Protein AF-A0A656AMF7-F1 (afdb_monomer)

Solvent-accessible surface area (backbone atoms only — not comparable to full-atom values): 10500 Å² total; per-residue (Å²): 91,72,67,58,47,43,74,74,27,50,36,30,33,35,41,49,34,36,40,50,65,66,88,81,63,83,69,64,62,69,62,54,50,54,52,36,49,54,52,53,38,51,62,46,33,49,56,46,48,71,72,33,73,92,46,88,56,95,55,100,60,65,74,74,42,39,40,40,35,56,48,85,52,100,79,51,66,39,30,42,36,35,40,38,38,59,40,73,80,42,55,89,47,46,71,64,62,84,33,31,46,46,51,50,53,53,51,54,28,52,47,45,20,54,47,50,23,71,74,69,75,46,95,56,76,75,36,34,45,45,92,78,74,58,66,44,65,40,36,75,85,46,91,60,25,68,59,35,49,49,53,50,51,56,56,53,59,62,72,62,64,76,74,89,55,97,78,68,75,94,62,85,48,61,53,62,54,75,83,71,134

Foldseek 3Di:
DVVVLCVVALKKKKAKKKAWAPQPQPDDPVVLVVQLLVVVQVVLLVLVCVVAVPHPDVDNGWDWKKKWFWDDDPRTTIIIMITIGRPVSQVVQDDPLPGRVVVVQVSSQVSSQVSSCVRVVDRDHPSMDHPVSDMAIARNPDPCNVVSVVVVCVVVVVVPDDPPPPPDDPDPRIDIDPDDD

Nearest PDB structures (foldseek):
  5x5r-assembly1_A  TM=2.738E-01  e=1.463E-02  Listeria innocua Clip11262
  4kw3-assembly2_B  TM=2.543E-01  e=1.554E-02  Human bocavirus
  3vte-assembly1_A  TM=3.433E-01  e=4.441E-01  Cannabis sativa
  3go9-assembly1_A  TM=2.435E-01  e=2.440E-01  Yersinia pestis
  7e2v-assembly1_B  TM=4.325E-01  e=1.658E+00  Morus alba

InterPro domains:
  IPR057271 YagK/YfjJ, C-terminal domain [PF11726] (2-177)

Organism: Vibrio cholerae (NCBI:txid666)

Structure (mmCIF, N/CA/C/O backbone):
data_AF-A0A656AMF7-F1
#
_entry.id   AF-A0A656AMF7-F1
#
loop_
_atom_site.group_PDB
_atom_site.id
_atom_site.type_symbol
_atom_site.label_atom_id
_atom_site.label_alt_id
_atom_site.label_comp_id
_atom_site.label_asym_id
_atom_site.label_entity_id
_atom_site.label_seq_id
_atom_site.pdbx_PDB_ins_code
_atom_site.Cartn_x
_atom_site.Cartn_y
_atom_site.Cartn_z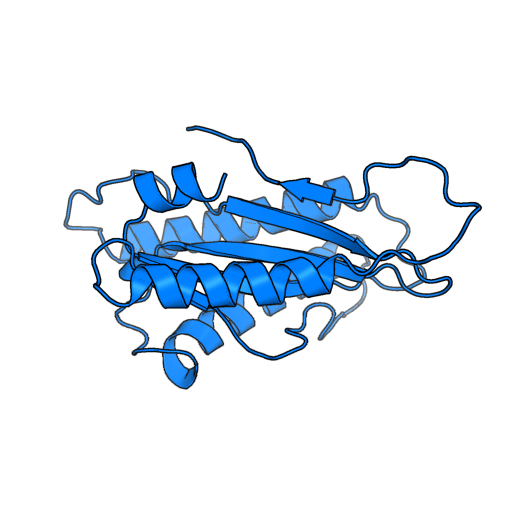
_atom_site.occupancy
_atom_site.B_iso_or_equiv
_atom_site.auth_seq_id
_atom_site.auth_comp_id
_atom_site.auth_asym_id
_atom_site.auth_atom_id
_atom_site.pdbx_PDB_model_num
ATOM 1 N N . MET A 1 1 ? -12.566 1.045 -5.209 1.00 83.31 1 MET A N 1
ATOM 2 C CA . MET A 1 1 ? -11.269 0.825 -4.531 1.00 83.31 1 MET A CA 1
ATOM 3 C C . MET A 1 1 ? -11.198 1.370 -3.096 1.00 83.31 1 MET A C 1
ATOM 5 O O . MET A 1 1 ? -11.307 0.553 -2.196 1.00 83.31 1 MET A O 1
ATOM 9 N N . LEU A 1 2 ? -11.035 2.678 -2.808 1.00 87.19 2 LEU A N 1
ATOM 10 C CA . LEU A 1 2 ? -10.845 3.135 -1.405 1.00 87.19 2 LEU A CA 1
ATOM 11 C C . LEU A 1 2 ? -12.036 2.784 -0.496 1.00 87.19 2 LEU A C 1
ATOM 13 O O . LEU A 1 2 ? -11.840 2.329 0.624 1.00 87.19 2 LEU A O 1
ATOM 17 N N . THR A 1 3 ? -13.264 2.930 -0.993 1.00 88.31 3 THR A N 1
ATOM 18 C CA . THR A 1 3 ? -14.476 2.514 -0.272 1.00 88.31 3 THR A CA 1
ATOM 19 C C . THR A 1 3 ? -14.491 1.012 0.015 1.00 88.31 3 THR A C 1
ATOM 21 O O . THR A 1 3 ? -14.812 0.618 1.125 1.00 88.31 3 THR A O 1
ATOM 24 N N . GLU A 1 4 ? -14.089 0.163 -0.940 1.00 88.00 4 GLU A N 1
ATOM 25 C CA . GLU A 1 4 ? -13.956 -1.288 -0.701 1.00 88.00 4 GLU A CA 1
ATOM 26 C C . GLU A 1 4 ? -12.892 -1.575 0.358 1.00 88.00 4 GLU A C 1
ATOM 28 O O . GLU A 1 4 ? -13.099 -2.416 1.227 1.00 88.00 4 GLU A O 1
ATOM 33 N N . ALA A 1 5 ? -11.768 -0.853 0.299 1.00 88.81 5 ALA A N 1
ATOM 34 C CA . ALA A 1 5 ? -10.709 -0.959 1.286 1.00 88.81 5 ALA A CA 1
ATOM 35 C C . ALA A 1 5 ? -11.244 -0.636 2.684 1.00 88.81 5 ALA A C 1
ATOM 37 O O . ALA A 1 5 ? -10.973 -1.390 3.607 1.00 88.81 5 ALA A O 1
ATOM 38 N N . LEU A 1 6 ? -12.017 0.446 2.832 1.00 90.75 6 LEU A N 1
ATOM 39 C CA . LEU A 1 6 ? -12.574 0.891 4.116 1.00 90.75 6 LEU A CA 1
ATOM 40 C C . LEU A 1 6 ? -13.703 -0.018 4.616 1.00 90.75 6 LEU A C 1
ATOM 42 O O . LEU A 1 6 ? -13.835 -0.238 5.816 1.00 90.75 6 LEU A O 1
ATOM 46 N N . ASN A 1 7 ? -14.482 -0.600 3.701 1.00 88.75 7 ASN A N 1
ATOM 47 C CA . ASN A 1 7 ? -15.475 -1.621 4.038 1.00 88.75 7 ASN A CA 1
ATOM 48 C C . ASN A 1 7 ? -14.811 -2.888 4.594 1.00 88.75 7 ASN A C 1
ATOM 50 O O . ASN A 1 7 ? -15.372 -3.551 5.466 1.00 88.75 7 ASN A O 1
ATOM 54 N N . GLN A 1 8 ? -13.624 -3.231 4.088 1.00 87.25 8 GLN A N 1
ATOM 55 C CA . GLN A 1 8 ? -12.844 -4.367 4.565 1.00 87.25 8 GLN A CA 1
ATOM 56 C C . GLN A 1 8 ? -12.075 -4.017 5.852 1.00 87.25 8 GLN A C 1
ATOM 58 O O . GLN A 1 8 ? -12.117 -4.752 6.838 1.00 87.25 8 GLN A O 1
ATOM 63 N N . TYR A 1 9 ? -11.410 -2.871 5.881 1.00 89.69 9 TYR A N 1
ATOM 64 C CA . TYR A 1 9 ? -10.556 -2.424 6.973 1.00 89.69 9 TYR A CA 1
ATOM 65 C C . TYR A 1 9 ? -11.038 -1.054 7.464 1.00 89.69 9 TYR A C 1
ATOM 67 O O . TYR A 1 9 ? -10.744 -0.049 6.818 1.00 89.69 9 TYR A O 1
ATOM 75 N N . PRO A 1 10 ? -11.722 -0.973 8.624 1.00 90.06 10 PRO A N 1
ATOM 76 C CA . PRO A 1 10 ? -12.162 0.310 9.182 1.00 90.06 10 PRO A CA 1
ATOM 77 C C . PRO A 1 10 ? -11.000 1.270 9.464 1.00 90.06 10 PRO A C 1
ATOM 79 O O . PRO A 1 10 ? -11.173 2.483 9.517 1.00 90.06 10 PRO A O 1
ATOM 82 N N . ARG A 1 11 ? -9.792 0.727 9.647 1.00 91.50 11 ARG A N 1
ATOM 83 C CA . ARG A 1 11 ? -8.568 1.489 9.869 1.00 91.50 11 ARG A CA 1
ATOM 84 C C . ARG A 1 11 ? -7.541 1.109 8.819 1.00 91.50 11 ARG A C 1
ATOM 86 O O . ARG A 1 11 ? -6.987 0.013 8.844 1.00 91.50 11 ARG A O 1
ATOM 93 N N . ILE A 1 12 ? -7.273 2.034 7.910 1.00 91.69 12 ILE A N 1
ATOM 94 C CA . ILE A 1 12 ? -6.299 1.875 6.837 1.00 91.69 12 ILE A CA 1
ATOM 95 C C . ILE A 1 12 ? -5.074 2.719 7.125 1.00 91.69 12 ILE A C 1
ATOM 97 O O . ILE A 1 12 ? -5.157 3.823 7.666 1.00 91.69 12 ILE A O 1
ATOM 101 N N . PHE A 1 13 ? -3.937 2.223 6.660 1.00 89.56 13 PHE A N 1
ATOM 102 C CA . PHE A 1 13 ? -2.801 3.077 6.374 1.00 89.56 13 PHE A CA 1
ATOM 103 C C . PHE A 1 13 ? -2.387 2.984 4.932 1.00 89.56 13 PHE A C 1
ATOM 105 O O . PHE A 1 13 ? -2.162 1.899 4.390 1.00 89.56 13 PHE A O 1
ATOM 112 N N . ALA A 1 14 ? -2.285 4.154 4.327 1.00 89.38 14 ALA A N 1
ATOM 113 C CA . ALA A 1 14 ? -1.878 4.301 2.959 1.00 89.38 14 ALA A CA 1
ATOM 114 C C . ALA A 1 14 ? -0.409 4.708 2.886 1.00 89.38 14 ALA A C 1
ATOM 116 O O . ALA A 1 14 ? 0.011 5.708 3.466 1.00 89.38 14 ALA A O 1
ATOM 117 N N . VAL A 1 15 ? 0.371 3.946 2.131 1.00 86.88 15 VAL A N 1
ATOM 118 C CA . VAL A 1 15 ? 1.807 4.152 1.968 1.00 86.88 15 VAL A CA 1
ATOM 119 C C . VAL A 1 15 ? 2.071 4.650 0.558 1.00 86.88 15 VAL A C 1
ATOM 121 O O . VAL A 1 15 ? 1.840 3.917 -0.402 1.00 86.88 15 VAL A O 1
ATOM 124 N N . HIS A 1 16 ? 2.572 5.881 0.428 1.00 87.06 16 HIS A N 1
ATOM 125 C CA . HIS A 1 16 ? 3.017 6.423 -0.857 1.00 87.06 16 HIS A CA 1
ATOM 126 C C . HIS A 1 16 ? 4.504 6.150 -1.096 1.00 87.06 16 HIS A C 1
ATOM 128 O O . HIS A 1 16 ? 5.370 6.556 -0.312 1.00 87.06 16 HIS A O 1
ATOM 134 N N . ILE A 1 17 ? 4.790 5.453 -2.194 1.00 86.25 17 ILE A N 1
ATOM 135 C CA . ILE A 1 17 ? 6.129 5.037 -2.601 1.00 86.25 17 ILE A CA 1
ATOM 136 C C . ILE A 1 17 ? 6.326 5.364 -4.075 1.00 86.25 17 ILE A C 1
ATOM 138 O O . ILE A 1 17 ? 5.451 5.136 -4.906 1.00 86.25 17 ILE A O 1
ATOM 142 N N . ASN A 1 18 ? 7.506 5.874 -4.397 1.00 85.50 18 ASN A N 1
ATOM 143 C CA . ASN A 1 18 ? 8.000 5.971 -5.755 1.00 85.50 18 ASN A CA 1
ATOM 144 C C . ASN A 1 18 ? 8.844 4.737 -6.047 1.00 85.50 18 ASN A C 1
ATOM 146 O O . ASN A 1 18 ? 9.809 4.461 -5.331 1.00 85.50 18 ASN A O 1
ATOM 150 N N . LEU A 1 19 ? 8.466 4.012 -7.092 1.00 86.56 19 LEU A N 1
ATOM 151 C CA . LEU A 1 19 ? 9.198 2.872 -7.612 1.00 86.56 19 LEU A CA 1
ATOM 152 C C . LEU A 1 19 ? 9.962 3.299 -8.862 1.00 86.56 19 LEU A C 1
ATOM 154 O O . LEU A 1 19 ? 9.380 3.764 -9.849 1.00 86.56 19 LEU A O 1
ATOM 158 N N . ASN A 1 20 ? 11.273 3.131 -8.796 1.00 84.25 20 ASN A N 1
ATOM 159 C CA . ASN A 1 20 ? 12.213 3.355 -9.876 1.00 84.25 20 ASN A CA 1
ATOM 160 C C . ASN A 1 20 ? 12.642 2.015 -10.461 1.00 84.25 20 ASN A C 1
ATOM 162 O O . ASN A 1 20 ? 12.678 0.992 -9.774 1.00 84.25 20 ASN A O 1
ATOM 166 N N . LEU A 1 21 ? 13.030 2.059 -11.726 1.00 84.31 21 LEU A N 1
ATOM 167 C CA . LEU A 1 21 ? 13.730 0.982 -12.408 1.00 84.31 21 LEU A CA 1
ATOM 168 C C . LEU A 1 21 ? 15.047 1.538 -12.966 1.00 84.31 21 LEU A C 1
ATOM 170 O O . LEU A 1 21 ? 15.106 2.740 -13.254 1.00 84.31 21 LEU A O 1
ATOM 174 N N . PRO A 1 22 ? 16.082 0.696 -13.130 1.00 82.81 22 PRO A N 1
ATOM 175 C CA . PRO A 1 22 ? 17.269 1.057 -13.899 1.00 82.81 22 PRO A CA 1
ATOM 176 C C . PRO A 1 22 ? 16.903 1.586 -15.296 1.00 82.81 22 PRO A C 1
ATOM 178 O O . PRO A 1 22 ? 15.893 1.191 -15.885 1.00 82.81 22 PRO A O 1
ATOM 181 N N . SER A 1 23 ? 17.702 2.507 -15.835 1.00 80.12 23 SER A N 1
ATOM 182 C CA . SER A 1 23 ? 17.430 3.142 -17.137 1.00 80.12 23 SER A CA 1
ATOM 183 C C . SER A 1 23 ? 17.474 2.158 -18.308 1.00 80.12 23 SER A C 1
ATOM 185 O O . SER A 1 23 ? 16.759 2.327 -19.291 1.00 80.12 23 SER A O 1
ATOM 187 N N . ASP A 1 24 ? 18.303 1.130 -18.182 1.00 83.75 24 ASP A N 1
ATOM 188 C CA . ASP A 1 24 ? 18.528 0.026 -19.111 1.00 83.75 24 ASP A CA 1
ATOM 189 C C . ASP A 1 24 ? 17.722 -1.232 -18.741 1.00 83.75 24 ASP A C 1
ATOM 191 O O . ASP A 1 24 ? 17.961 -2.314 -19.274 1.00 83.75 24 ASP A O 1
ATOM 195 N N . PHE A 1 25 ? 16.740 -1.101 -17.844 1.00 84.06 25 PHE A N 1
ATOM 196 C CA . PHE A 1 25 ? 15.879 -2.205 -17.446 1.00 84.06 25 PHE A CA 1
ATOM 197 C C . PHE A 1 25 ? 15.014 -2.667 -18.630 1.00 84.06 25 PHE A C 1
ATOM 199 O O . PHE A 1 25 ? 14.059 -1.993 -19.028 1.00 84.06 25 PHE A O 1
ATOM 206 N N . GLY A 1 26 ? 15.389 -3.809 -19.211 1.00 78.25 26 GLY A N 1
ATOM 207 C CA . GLY A 1 26 ? 14.805 -4.346 -20.444 1.00 78.25 26 GLY A CA 1
ATOM 208 C C . GLY A 1 26 ? 13.571 -5.232 -20.258 1.00 78.25 26 GLY A C 1
ATOM 209 O O . GLY A 1 26 ? 12.951 -5.611 -21.247 1.00 78.25 26 GLY A O 1
ATOM 210 N N . GLU A 1 27 ? 13.212 -5.562 -19.019 1.00 84.12 27 GLU A N 1
ATOM 211 C CA . GLU A 1 27 ? 12.105 -6.473 -18.715 1.00 84.12 27 GLU A CA 1
ATOM 212 C C . GLU A 1 27 ? 10.741 -5.765 -18.724 1.00 84.12 27 GLU A C 1
ATOM 214 O O . GLU A 1 27 ? 10.627 -4.553 -18.502 1.00 84.12 27 GLU A O 1
ATOM 219 N N . ASP A 1 28 ? 9.679 -6.541 -18.949 1.00 83.81 28 ASP A N 1
ATOM 220 C CA . ASP A 1 28 ? 8.309 -6.036 -18.895 1.00 83.81 28 ASP A CA 1
ATOM 221 C C . ASP A 1 28 ? 7.935 -5.596 -17.470 1.00 83.81 28 ASP A C 1
ATOM 223 O O . ASP A 1 28 ? 7.891 -6.387 -16.523 1.00 83.81 28 ASP A O 1
ATOM 227 N N . TYR A 1 29 ? 7.606 -4.312 -17.328 1.00 79.19 29 TYR A N 1
ATOM 228 C CA . TYR A 1 29 ? 7.244 -3.729 -16.043 1.00 79.19 29 TYR A CA 1
ATOM 229 C C . TYR A 1 29 ? 6.003 -4.397 -15.439 1.00 79.19 29 TYR A C 1
ATOM 231 O O . TYR A 1 29 ? 5.962 -4.578 -14.228 1.00 79.19 29 TYR A O 1
ATOM 239 N N . LEU A 1 30 ? 5.011 -4.807 -16.237 1.00 82.38 30 LEU A N 1
ATOM 240 C CA . LEU A 1 30 ? 3.793 -5.421 -15.695 1.00 82.38 30 LEU A CA 1
ATOM 241 C C . LEU A 1 30 ? 4.110 -6.734 -14.980 1.00 82.38 30 LEU A C 1
ATOM 243 O O . LEU A 1 30 ? 3.642 -6.960 -13.864 1.00 82.38 30 LEU A O 1
ATOM 247 N N . THR A 1 31 ? 4.974 -7.550 -15.582 1.00 87.69 31 THR A N 1
ATOM 248 C CA . THR A 1 31 ? 5.466 -8.800 -14.995 1.00 87.69 31 THR A CA 1
ATOM 249 C C . THR A 1 31 ? 6.208 -8.562 -13.674 1.00 87.69 31 THR A C 1
ATOM 251 O O . THR A 1 31 ? 5.957 -9.248 -12.680 1.00 87.69 31 THR A O 1
ATOM 254 N N . VAL A 1 32 ? 7.079 -7.552 -13.623 1.00 89.62 32 VAL A N 1
ATOM 255 C CA . VAL A 1 32 ? 7.850 -7.203 -12.415 1.00 89.62 32 VAL A CA 1
ATOM 256 C C . VAL A 1 32 ? 6.938 -6.698 -11.298 1.00 89.62 32 VAL A C 1
ATOM 258 O O . VAL A 1 32 ? 7.079 -7.112 -10.148 1.00 89.62 32 VAL A O 1
ATOM 261 N N . PHE A 1 33 ? 5.961 -5.851 -11.631 1.00 87.69 33 PHE A N 1
ATOM 262 C CA . PHE A 1 33 ? 4.962 -5.365 -10.680 1.00 87.69 33 PHE A CA 1
ATOM 263 C C . PHE A 1 33 ? 4.093 -6.503 -10.138 1.00 87.69 33 PHE A C 1
ATOM 265 O O . PHE A 1 33 ? 3.904 -6.592 -8.926 1.00 87.69 33 PHE A O 1
ATOM 272 N N . ALA A 1 34 ? 3.615 -7.405 -10.998 1.00 88.94 34 ALA A N 1
ATOM 273 C CA . ALA A 1 34 ? 2.840 -8.569 -10.573 1.00 88.94 34 ALA A CA 1
ATOM 274 C C . ALA A 1 34 ? 3.642 -9.462 -9.611 1.00 88.94 34 ALA A C 1
ATOM 276 O O . ALA A 1 34 ? 3.129 -9.887 -8.574 1.00 88.94 34 ALA A O 1
ATOM 277 N N . HIS A 1 35 ? 4.928 -9.694 -9.900 1.00 93.69 35 HIS A N 1
ATOM 278 C CA . HIS A 1 35 ? 5.803 -10.436 -8.996 1.00 93.69 35 HIS A CA 1
ATOM 279 C C . HIS A 1 35 ? 5.984 -9.702 -7.657 1.00 93.69 35 HIS A C 1
ATOM 281 O O . HIS A 1 35 ? 5.880 -10.319 -6.595 1.00 93.69 35 HIS A O 1
ATOM 287 N N . PHE A 1 36 ? 6.190 -8.385 -7.689 1.00 93.12 36 PHE A N 1
ATOM 288 C CA . PHE A 1 36 ? 6.289 -7.560 -6.490 1.00 93.12 36 PHE A CA 1
ATOM 289 C C . PHE A 1 36 ? 5.049 -7.666 -5.592 1.00 93.12 36 PHE A C 1
ATOM 291 O O . PHE A 1 36 ? 5.201 -7.945 -4.398 1.00 93.12 36 PHE A O 1
ATOM 298 N N . PHE A 1 37 ? 3.842 -7.520 -6.148 1.00 90.75 37 PHE A N 1
ATOM 299 C CA . PHE A 1 37 ? 2.604 -7.658 -5.375 1.00 90.75 37 PHE A CA 1
ATOM 300 C C . PHE A 1 37 ? 2.458 -9.052 -4.782 1.00 90.75 37 PHE A C 1
ATOM 302 O O . PHE A 1 37 ? 2.228 -9.159 -3.582 1.00 90.75 37 PHE A O 1
ATOM 309 N N . ARG A 1 38 ? 2.727 -10.108 -5.557 1.00 91.81 38 ARG A N 1
ATOM 310 C CA . ARG A 1 38 ? 2.658 -11.492 -5.068 1.00 91.81 38 ARG A CA 1
ATOM 311 C C . ARG A 1 38 ? 3.541 -11.727 -3.838 1.00 91.81 38 ARG A C 1
ATOM 313 O O . ARG A 1 38 ? 3.107 -12.353 -2.873 1.00 91.81 38 ARG A O 1
ATOM 320 N N . ILE A 1 39 ? 4.783 -11.234 -3.853 1.00 93.56 39 ILE A N 1
ATOM 321 C CA . ILE A 1 39 ? 5.689 -11.370 -2.700 1.00 93.56 39 ILE A CA 1
ATOM 322 C C . ILE A 1 39 ? 5.196 -10.532 -1.519 1.00 93.56 39 ILE A C 1
ATOM 324 O O . ILE A 1 39 ? 5.236 -10.994 -0.377 1.00 93.56 39 ILE A O 1
ATOM 328 N N . LEU A 1 40 ? 4.739 -9.303 -1.772 1.00 91.75 40 LEU A N 1
ATOM 329 C CA . LEU A 1 40 ? 4.271 -8.411 -0.717 1.00 91.75 40 LEU A CA 1
ATOM 330 C C . LEU A 1 40 ? 3.003 -8.949 -0.035 1.00 91.75 40 LEU A C 1
ATOM 332 O O . LEU A 1 40 ? 2.924 -8.933 1.194 1.00 91.75 40 LEU A O 1
ATOM 336 N N . GLU A 1 41 ? 2.053 -9.466 -0.812 1.00 90.25 41 GLU A N 1
ATOM 337 C CA . GLU A 1 41 ? 0.830 -10.119 -0.340 1.00 90.25 41 GLU A CA 1
ATOM 338 C C . GLU A 1 41 ? 1.150 -11.379 0.456 1.00 90.25 41 GLU A C 1
ATOM 340 O O . GLU A 1 41 ? 0.689 -11.500 1.588 1.00 90.25 41 GLU A O 1
ATOM 345 N N . SER A 1 42 ? 2.001 -12.277 -0.061 1.00 89.88 42 SER A N 1
ATOM 346 C CA . SER A 1 42 ? 2.434 -13.478 0.674 1.00 89.88 42 SER A CA 1
ATOM 347 C C . SER A 1 42 ? 3.026 -13.113 2.034 1.00 89.88 42 SER A C 1
ATOM 349 O O . SER A 1 42 ? 2.585 -13.610 3.068 1.00 89.88 42 SER A O 1
ATOM 351 N N . ALA A 1 43 ? 3.961 -12.162 2.054 1.00 88.81 43 ALA A N 1
ATOM 352 C CA . ALA A 1 43 ? 4.637 -11.751 3.277 1.00 88.81 43 ALA A CA 1
ATOM 353 C C . ALA A 1 43 ? 3.725 -10.986 4.254 1.00 88.81 43 ALA A C 1
ATOM 355 O O . ALA A 1 43 ? 4.081 -10.831 5.425 1.00 88.81 43 ALA A O 1
ATOM 356 N N . THR A 1 44 ? 2.603 -10.439 3.784 1.00 87.31 44 THR A N 1
ATOM 357 C CA . THR A 1 44 ? 1.592 -9.770 4.620 1.00 87.31 44 THR A CA 1
ATOM 358 C C . THR A 1 44 ? 0.592 -10.788 5.163 1.00 87.31 44 THR A C 1
ATOM 360 O O . THR A 1 44 ? 0.251 -10.739 6.341 1.00 87.31 44 THR A O 1
ATOM 363 N N . ASN A 1 45 ? 0.212 -11.770 4.346 1.00 86.50 45 ASN A N 1
ATOM 364 C CA . ASN A 1 45 ? -0.603 -12.912 4.743 1.00 86.50 45 ASN A CA 1
ATOM 365 C C . ASN A 1 45 ? 0.082 -13.779 5.804 1.00 86.50 45 ASN A C 1
ATOM 367 O O . ASN A 1 45 ? -0.581 -14.245 6.722 1.00 86.50 45 ASN A O 1
ATOM 371 N N . GLU A 1 46 ? 1.399 -13.970 5.721 1.00 87.44 46 GLU A N 1
ATOM 372 C CA . GLU A 1 46 ? 2.178 -14.638 6.773 1.00 87.44 46 GLU A CA 1
ATOM 373 C C . GLU A 1 46 ? 2.097 -13.879 8.103 1.00 87.44 46 GLU A C 1
ATOM 375 O O . GLU A 1 46 ? 1.700 -14.456 9.109 1.00 87.44 46 GLU A O 1
ATOM 380 N N . LEU A 1 47 ? 2.342 -12.561 8.095 1.00 84.31 47 LEU A N 1
ATOM 381 C CA . LEU A 1 47 ? 2.201 -11.726 9.298 1.00 84.31 47 LEU A CA 1
ATOM 382 C C . LEU A 1 47 ? 0.786 -11.779 9.884 1.00 84.31 47 LEU A C 1
ATOM 384 O O . LEU A 1 47 ? 0.605 -11.722 11.098 1.00 84.31 47 LEU A O 1
ATOM 388 N N . CYS A 1 48 ? -0.218 -11.852 9.016 1.00 84.06 48 CYS A N 1
ATOM 389 C CA . CYS A 1 48 ? -1.607 -11.993 9.409 1.00 84.06 48 CYS A CA 1
ATOM 390 C C . CYS A 1 48 ? -1.856 -13.334 10.108 1.00 84.06 48 CYS A C 1
ATOM 392 O O . CYS A 1 48 ? -2.371 -13.347 11.226 1.00 84.06 48 CYS A O 1
ATOM 394 N N . LYS A 1 49 ? -1.422 -14.445 9.507 1.00 83.69 49 LYS A N 1
ATOM 395 C CA . LYS A 1 49 ? -1.526 -15.778 10.115 1.00 83.69 49 LYS A CA 1
ATOM 396 C C . LYS A 1 49 ? -0.833 -15.833 11.473 1.00 83.69 49 LYS A C 1
ATOM 398 O O . LYS A 1 49 ? -1.456 -16.269 12.432 1.00 83.69 49 LYS A O 1
ATOM 403 N N . ASP A 1 50 ? 0.393 -15.322 11.569 1.00 83.88 50 ASP A N 1
ATOM 404 C CA . ASP A 1 50 ? 1.177 -15.323 12.811 1.00 83.88 50 ASP A CA 1
ATOM 405 C C . ASP A 1 50 ? 0.519 -14.503 13.926 1.00 83.88 50 ASP A C 1
ATOM 407 O O . ASP A 1 50 ? 0.639 -14.824 15.106 1.00 83.88 50 ASP A O 1
ATOM 411 N N . LYS A 1 51 ? -0.172 -13.416 13.568 1.00 81.94 51 LYS A N 1
ATOM 412 C CA . LYS A 1 51 ? -0.844 -12.546 14.535 1.00 81.94 51 LYS A CA 1
ATOM 413 C C . LYS A 1 51 ? -2.161 -13.121 15.047 1.00 81.94 51 LYS A C 1
ATOM 415 O O . LYS A 1 51 ? -2.547 -12.845 16.185 1.00 81.94 51 LYS A O 1
ATOM 420 N N . TYR A 1 52 ? -2.882 -13.838 14.194 1.00 80.50 52 TYR A N 1
ATOM 421 C CA . TYR A 1 52 ? -4.231 -14.315 14.476 1.00 80.50 52 TYR A CA 1
ATOM 422 C C . TYR A 1 52 ? -4.313 -15.844 14.538 1.00 80.50 52 TYR A C 1
ATOM 424 O O . TYR A 1 52 ? -5.378 -16.407 14.325 1.00 80.50 52 TYR A O 1
ATOM 432 N N . THR A 1 53 ? -3.219 -16.522 14.875 1.00 72.31 53 THR A N 1
ATOM 433 C CA . THR A 1 53 ? -3.123 -17.987 14.995 1.00 72.31 53 THR A CA 1
ATOM 434 C C . THR A 1 53 ? -4.208 -18.595 15.891 1.00 72.31 53 THR A C 1
ATOM 436 O O . THR A 1 53 ? -4.750 -19.643 15.553 1.00 72.31 53 THR A O 1
ATOM 439 N N . ASP A 1 54 ? -4.589 -17.896 16.968 1.00 66.50 54 ASP A N 1
ATOM 440 C CA . ASP A 1 54 ? -5.575 -18.357 17.963 1.00 66.50 54 ASP A CA 1
ATOM 441 C C . ASP A 1 54 ? -6.935 -17.638 17.877 1.00 66.50 54 ASP A C 1
ATOM 443 O O . ASP A 1 54 ? -7.783 -17.762 18.764 1.00 66.50 54 ASP A O 1
ATOM 447 N N . ARG A 1 55 ? -7.155 -16.817 16.844 1.00 63.25 55 ARG A N 1
ATOM 448 C CA . ARG A 1 55 ? -8.390 -16.038 16.674 1.00 63.25 55 ARG A CA 1
ATOM 449 C C . ARG A 1 55 ? -8.912 -16.204 15.260 1.00 63.25 55 ARG A C 1
ATOM 451 O O . ARG A 1 55 ? -8.152 -16.211 14.304 1.00 63.25 55 ARG A O 1
ATOM 458 N N . THR A 1 56 ? -10.228 -16.226 15.093 1.00 60.12 56 THR A N 1
ATOM 459 C CA . THR A 1 56 ? -10.835 -16.055 13.772 1.00 60.12 56 THR A CA 1
ATOM 460 C C . THR A 1 56 ? -10.551 -14.626 13.306 1.00 60.12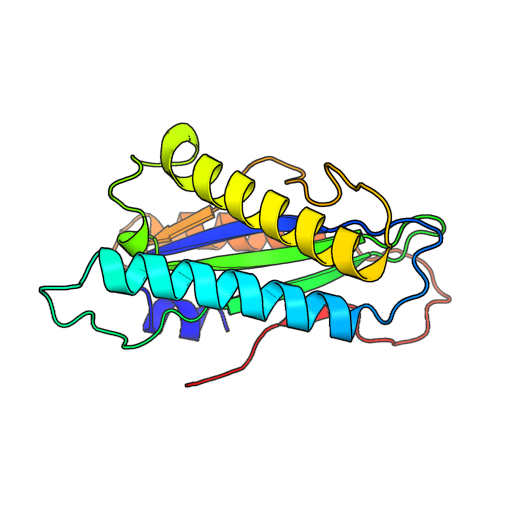 56 THR A C 1
ATOM 462 O O . THR A 1 56 ? -11.297 -13.696 13.616 1.00 60.12 56 THR A O 1
ATOM 465 N N . TYR A 1 57 ? -9.431 -14.408 12.609 1.00 65.50 57 TYR A N 1
ATOM 466 C CA . TYR A 1 57 ? -9.253 -13.166 11.871 1.00 65.50 57 TYR A CA 1
ATOM 467 C C . TYR A 1 57 ? -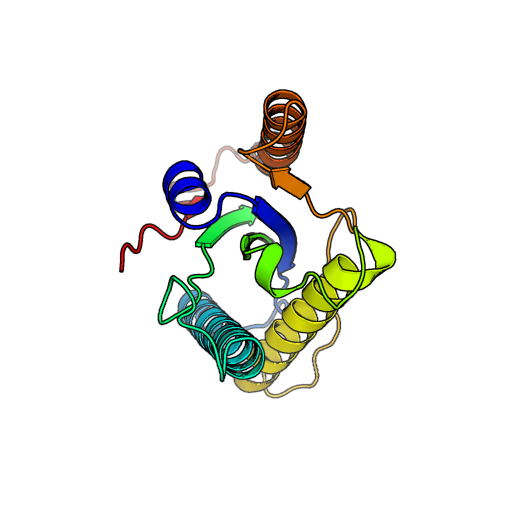10.392 -13.065 10.867 1.00 65.50 57 TYR A C 1
ATOM 469 O O . TYR A 1 57 ? -10.756 -14.043 10.211 1.00 65.50 57 TYR A O 1
ATOM 477 N N . ARG A 1 58 ? -10.984 -11.874 10.781 1.00 66.31 58 ARG A N 1
ATOM 478 C CA . ARG A 1 58 ? -12.199 -11.645 9.997 1.00 66.31 58 ARG A CA 1
ATOM 479 C C . ARG A 1 58 ? -12.003 -11.954 8.508 1.00 66.31 58 ARG A C 1
ATOM 481 O O . ARG A 1 58 ? -12.983 -12.222 7.820 1.00 66.31 58 ARG A O 1
ATOM 488 N N . TYR A 1 59 ? -10.758 -11.954 8.030 1.00 67.44 59 TYR A N 1
ATOM 489 C CA . TYR A 1 59 ? -10.398 -12.231 6.643 1.00 67.44 59 TYR A CA 1
ATOM 490 C C . TYR A 1 59 ? -9.397 -13.380 6.576 1.00 67.44 59 TYR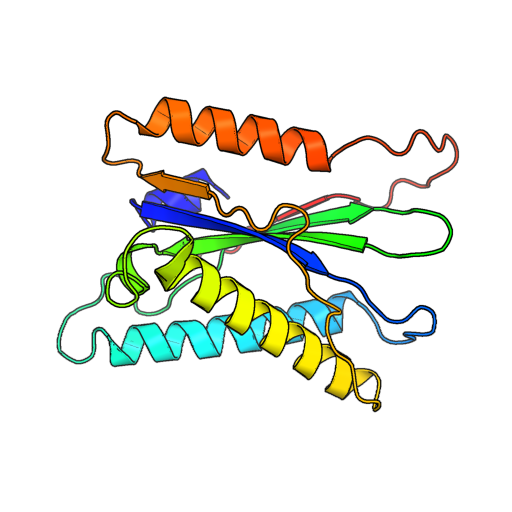 A C 1
ATOM 492 O O . TYR A 1 59 ? -8.363 -13.327 7.209 1.00 67.44 59 TYR A O 1
ATOM 500 N N . GLN A 1 60 ? -9.635 -14.424 5.788 1.00 65.75 60 GLN A N 1
ATOM 501 C CA . GLN A 1 60 ? -8.654 -15.519 5.679 1.00 65.75 60 GLN A CA 1
ATOM 502 C C . GLN A 1 60 ? -7.343 -15.085 4.993 1.00 65.75 60 GLN A C 1
ATOM 504 O O . GLN A 1 60 ? -6.317 -15.752 5.132 1.00 65.75 60 GLN A O 1
ATOM 509 N N . GLN A 1 61 ? -7.382 -13.969 4.257 1.00 72.44 61 GLN A N 1
ATOM 510 C CA . GLN A 1 61 ? -6.258 -13.363 3.550 1.00 72.44 61 GLN A CA 1
ATOM 511 C C . GLN A 1 61 ? -6.342 -11.831 3.651 1.00 72.44 61 GLN A C 1
ATOM 513 O O . GLN A 1 61 ? -7.417 -11.239 3.527 1.00 72.44 61 GLN A O 1
ATOM 518 N N . THR A 1 62 ? -5.204 -11.180 3.875 1.00 77.19 62 THR A N 1
ATOM 519 C CA . THR A 1 62 ? -5.042 -9.735 3.726 1.00 77.19 62 THR A CA 1
ATOM 520 C C . THR A 1 62 ? -4.971 -9.379 2.244 1.00 77.19 62 THR A C 1
ATOM 522 O O . THR A 1 62 ? -4.163 -9.933 1.501 1.00 77.19 62 THR A O 1
ATOM 525 N N . VAL A 1 63 ? -5.791 -8.417 1.827 1.00 80.31 63 VAL A N 1
ATOM 526 C CA . VAL A 1 63 ? -5.808 -7.883 0.464 1.00 80.31 63 VAL A CA 1
ATOM 527 C C . VAL A 1 63 ? -5.097 -6.537 0.476 1.00 80.31 63 VAL A C 1
ATOM 529 O O . VAL A 1 63 ? -5.551 -5.596 1.129 1.00 80.31 63 VAL A O 1
ATOM 532 N N . ILE A 1 64 ? -3.980 -6.432 -0.244 1.00 84.25 64 ILE A N 1
ATOM 533 C CA . ILE A 1 64 ? -3.276 -5.158 -0.412 1.00 84.25 64 ILE A CA 1
ATOM 534 C C . ILE A 1 64 ? -3.867 -4.463 -1.630 1.00 84.25 64 ILE A C 1
ATOM 536 O O . ILE A 1 64 ? -3.569 -4.808 -2.771 1.00 84.25 64 ILE A O 1
ATOM 540 N N . ARG A 1 65 ? -4.702 -3.452 -1.394 1.00 87.19 65 ARG A N 1
ATOM 541 C CA . ARG A 1 65 ? -5.245 -2.635 -2.484 1.00 87.19 65 ARG A CA 1
ATOM 542 C C . ARG A 1 65 ? -4.258 -1.537 -2.851 1.00 87.19 65 ARG A C 1
ATOM 544 O O . ARG A 1 65 ? -3.578 -0.998 -1.977 1.00 87.19 65 ARG A O 1
ATOM 551 N N . TYR A 1 66 ? -4.186 -1.175 -4.128 1.00 85.31 66 TYR A N 1
ATOM 552 C CA . TYR A 1 66 ? -3.245 -0.162 -4.581 1.00 85.31 66 TYR A CA 1
ATOM 553 C C . TYR A 1 66 ? -3.756 0.755 -5.690 1.00 85.31 66 TYR A C 1
ATOM 555 O O . TYR A 1 66 ? -4.609 0.393 -6.500 1.00 85.31 66 TYR A O 1
ATOM 563 N N . ILE A 1 67 ? -3.189 1.961 -5.727 1.00 81.81 67 ILE A N 1
ATOM 564 C CA . ILE A 1 67 ? -3.321 2.943 -6.811 1.00 81.81 67 ILE A CA 1
ATOM 565 C C . ILE A 1 67 ? -1.941 3.128 -7.410 1.00 81.81 67 ILE A C 1
ATOM 567 O O . ILE A 1 67 ? -0.985 3.336 -6.664 1.00 81.81 67 ILE A O 1
ATOM 571 N N . TRP A 1 68 ? -1.831 3.102 -8.734 1.00 79.31 68 TRP A N 1
ATOM 572 C CA . TRP A 1 68 ? -0.585 3.415 -9.412 1.00 79.31 68 TRP A CA 1
ATOM 573 C C . TRP A 1 68 ? -0.760 4.533 -10.435 1.00 79.31 68 TRP A C 1
ATOM 575 O O . TRP A 1 68 ? -1.801 4.668 -11.081 1.00 79.31 68 TRP A O 1
ATOM 585 N N . ALA A 1 69 ? 0.290 5.331 -10.580 1.00 72.25 69 ALA A N 1
ATOM 586 C CA . ALA A 1 69 ? 0.413 6.347 -11.609 1.00 72.25 69 ALA A CA 1
ATOM 587 C C . ALA A 1 69 ? 1.798 6.266 -12.244 1.00 72.25 69 ALA A C 1
ATOM 589 O O . ALA A 1 69 ? 2.792 6.060 -11.548 1.00 72.25 69 ALA A O 1
ATOM 590 N N . LYS A 1 70 ? 1.870 6.450 -13.559 1.00 71.06 70 LYS A N 1
ATOM 591 C CA . LYS A 1 70 ? 3.129 6.490 -14.303 1.00 71.06 70 LYS A CA 1
ATOM 592 C C . LYS A 1 70 ? 3.468 7.933 -14.646 1.00 71.06 70 LYS A C 1
ATOM 594 O O . LYS A 1 70 ? 2.748 8.566 -15.417 1.00 71.06 70 LYS A O 1
ATOM 599 N N . GLU A 1 71 ? 4.592 8.429 -14.140 1.00 65.62 71 GLU A N 1
ATOM 600 C CA . GLU A 1 71 ? 5.157 9.695 -14.598 1.00 65.62 71 GLU A CA 1
ATOM 601 C C . GLU A 1 71 ? 6.116 9.417 -15.765 1.00 65.62 71 GLU A C 1
ATOM 603 O O . GLU A 1 71 ? 7.117 8.710 -15.633 1.00 65.62 71 GLU A O 1
ATOM 608 N N . SER A 1 72 ? 5.794 9.955 -16.943 1.00 52.19 72 SER A N 1
ATOM 609 C CA . SER A 1 72 ? 6.694 9.954 -18.097 1.00 52.19 72 SER A CA 1
ATOM 610 C C . SER A 1 72 ? 7.437 11.286 -18.133 1.00 52.19 72 SER A C 1
ATOM 612 O O . SER A 1 72 ? 6.939 12.273 -18.675 1.00 52.19 72 SER A O 1
ATOM 614 N N . LYS A 1 73 ? 8.633 11.320 -17.543 1.00 51.97 73 LYS A N 1
ATOM 615 C CA . LYS A 1 73 ? 9.653 12.325 -17.867 1.00 51.97 73 LYS A CA 1
ATOM 616 C C . LYS A 1 73 ? 10.750 11.661 -18.693 1.00 51.97 73 LYS A C 1
ATOM 618 O O . LYS A 1 73 ? 10.966 10.458 -18.590 1.00 51.97 73 LYS A O 1
ATOM 623 N N . SER A 1 74 ? 11.395 12.445 -19.552 1.00 46.75 7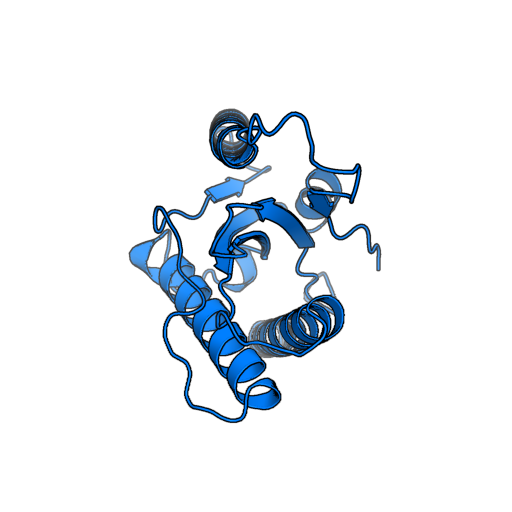4 SER A N 1
ATOM 624 C CA . SER A 1 74 ? 12.202 12.006 -20.703 1.00 46.75 74 SER A CA 1
ATOM 625 C C . SER A 1 74 ? 13.391 11.086 -20.396 1.00 46.75 74 SER A C 1
ATOM 627 O O . SER A 1 74 ? 13.962 10.540 -21.332 1.00 46.75 74 SER A O 1
ATOM 629 N N . THR A 1 75 ? 13.769 10.899 -19.130 1.00 47.78 75 THR A N 1
ATOM 630 C CA . THR A 1 75 ? 14.953 10.115 -18.735 1.00 47.78 75 THR A CA 1
ATOM 631 C C . THR A 1 75 ? 14.707 9.096 -17.618 1.00 47.78 75 THR A C 1
ATOM 633 O O . THR A 1 75 ? 15.533 8.206 -17.443 1.00 47.78 75 THR A O 1
ATOM 636 N N . SER A 1 76 ? 13.571 9.157 -16.910 1.00 50.72 76 SER A N 1
ATOM 637 C CA . SER A 1 76 ? 13.285 8.282 -15.763 1.00 50.72 76 SER A CA 1
ATOM 638 C C . SER A 1 76 ? 11.810 7.884 -15.720 1.00 50.72 76 SER A C 1
ATOM 640 O O . SER A 1 76 ? 10.921 8.738 -15.712 1.00 50.72 76 SER A O 1
ATOM 642 N N . LYS A 1 77 ? 11.540 6.572 -15.682 1.00 61.75 77 LYS A N 1
ATOM 643 C CA . LYS A 1 77 ? 10.189 6.018 -15.506 1.00 61.75 77 LYS A CA 1
ATOM 644 C C . LYS A 1 77 ? 9.910 5.880 -14.011 1.00 61.75 77 LYS A C 1
ATOM 646 O O . LYS A 1 77 ? 10.290 4.882 -13.403 1.00 61.75 77 LYS A O 1
ATOM 651 N N . HIS A 1 78 ? 9.255 6.877 -13.430 1.00 67.56 78 HIS A N 1
ATOM 652 C CA . HIS A 1 78 ? 8.803 6.806 -12.044 1.00 67.56 78 HIS A CA 1
ATOM 653 C C . HIS A 1 78 ? 7.375 6.274 -11.999 1.00 67.56 78 HIS A C 1
ATOM 655 O O . HIS A 1 78 ? 6.496 6.756 -12.719 1.00 67.56 78 HIS A O 1
ATOM 661 N N . HIS A 1 79 ? 7.140 5.291 -11.137 1.00 77.75 79 HIS A N 1
ATOM 662 C CA . HIS A 1 79 ? 5.792 4.847 -10.816 1.00 77.75 79 HIS A CA 1
ATOM 663 C C . HIS A 1 79 ? 5.465 5.294 -9.399 1.00 77.75 79 HIS A C 1
ATOM 665 O O . HIS A 1 79 ? 6.132 4.896 -8.445 1.00 77.75 79 HIS A O 1
ATOM 671 N N . HIS A 1 80 ? 4.443 6.130 -9.255 1.00 83.38 80 HIS A N 1
ATOM 672 C CA . HIS A 1 80 ? 3.857 6.388 -7.951 1.00 83.38 80 HIS A CA 1
ATOM 673 C C . HIS A 1 80 ? 2.959 5.217 -7.605 1.00 83.38 80 HIS A C 1
ATOM 675 O O . HIS A 1 80 ? 2.108 4.834 -8.405 1.00 83.38 80 HIS A O 1
ATOM 681 N N . LEU A 1 81 ? 3.140 4.678 -6.411 1.00 87.25 81 LEU A N 1
ATOM 682 C CA . LEU A 1 81 ? 2.333 3.606 -5.878 1.00 87.25 81 LEU A CA 1
ATOM 683 C C . LEU A 1 81 ? 1.797 4.007 -4.510 1.00 87.25 81 LEU A C 1
ATOM 685 O O . LEU A 1 81 ? 2.539 4.481 -3.652 1.00 87.25 81 LEU A O 1
ATOM 689 N N . ILE A 1 82 ? 0.501 3.812 -4.317 1.00 88.75 82 ILE A N 1
ATOM 690 C CA . ILE A 1 82 ? -0.182 4.004 -3.044 1.00 88.75 82 ILE A CA 1
ATOM 691 C C . ILE A 1 82 ? -0.703 2.644 -2.635 1.00 88.75 82 ILE A C 1
ATOM 693 O O . ILE A 1 82 ? -1.543 2.090 -3.333 1.00 88.75 82 ILE A O 1
ATOM 697 N N . LEU A 1 83 ? -0.191 2.116 -1.534 1.00 90.56 83 LEU A N 1
ATOM 698 C CA . LEU A 1 83 ? -0.564 0.813 -0.994 1.00 90.56 83 LEU A CA 1
ATOM 699 C C . LEU A 1 83 ? -1.454 1.009 0.226 1.00 90.56 83 LEU A C 1
ATOM 701 O O . LEU A 1 83 ? -1.078 1.765 1.116 1.00 90.56 83 LEU A O 1
ATOM 705 N N . LEU A 1 84 ? -2.597 0.336 0.282 1.00 91.19 84 LEU A N 1
ATOM 706 C CA . LEU A 1 84 ? -3.526 0.387 1.406 1.00 91.19 84 LEU A CA 1
ATOM 707 C C . LEU A 1 84 ? -3.387 -0.887 2.239 1.00 91.19 84 LEU A C 1
ATOM 709 O O . LEU A 1 84 ? -3.586 -1.990 1.729 1.00 91.19 84 LEU A O 1
ATOM 713 N N . PHE A 1 85 ? -3.062 -0.721 3.516 1.00 89.38 85 PHE A N 1
ATOM 714 C CA . PHE A 1 85 ? -2.895 -1.812 4.471 1.00 89.38 85 PHE A CA 1
ATOM 715 C C . PHE A 1 85 ? -3.930 -1.728 5.588 1.00 89.38 85 PHE A C 1
ATOM 717 O O . PHE A 1 85 ? -4.270 -0.630 6.031 1.00 89.38 85 PHE A O 1
ATOM 724 N N . ASP A 1 86 ? -4.348 -2.887 6.098 1.00 88.88 86 ASP A N 1
ATOM 725 C CA . ASP A 1 86 ? -5.028 -2.990 7.390 1.00 88.88 86 ASP A CA 1
ATOM 726 C C . ASP A 1 86 ? -4.097 -2.470 8.492 1.00 88.88 86 ASP A C 1
ATOM 728 O O . ASP A 1 86 ? -3.046 -3.060 8.767 1.00 88.88 86 ASP A O 1
ATOM 732 N N . ARG A 1 87 ? -4.464 -1.356 9.129 1.00 86.69 87 ARG A N 1
ATOM 733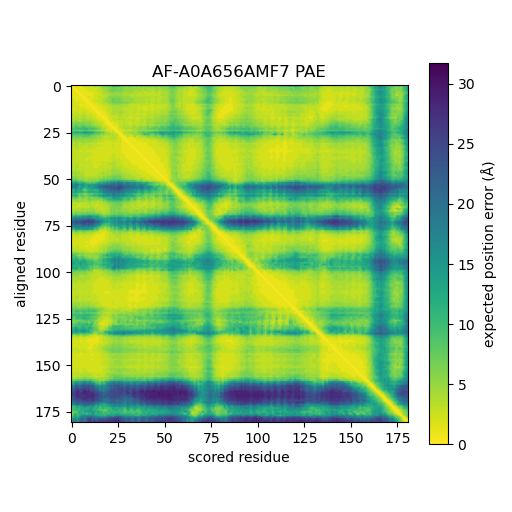 C CA . ARG A 1 87 ? -3.672 -0.779 10.217 1.00 86.69 87 ARG A CA 1
ATOM 734 C C . ARG A 1 87 ? -3.632 -1.708 11.424 1.00 86.69 87 ARG A C 1
ATOM 736 O O . ARG A 1 87 ? -2.623 -1.748 12.134 1.00 86.69 87 ARG A O 1
ATOM 743 N N . ASP A 1 88 ? -4.699 -2.457 11.677 1.00 85.81 88 ASP A N 1
ATOM 744 C CA . ASP A 1 88 ? -4.788 -3.275 12.877 1.00 85.81 88 ASP A CA 1
ATOM 745 C C . ASP A 1 88 ? -3.848 -4.470 12.817 1.00 85.81 88 ASP A C 1
ATOM 747 O O . ASP A 1 88 ? -3.348 -4.866 13.868 1.00 85.81 88 ASP A O 1
ATOM 751 N N . LEU A 1 89 ? -3.467 -4.948 11.626 1.00 84.69 89 LEU A N 1
ATOM 752 C CA . LEU A 1 89 ? -2.421 -5.958 11.449 1.00 84.69 89 LEU A CA 1
ATOM 753 C C . LEU A 1 89 ? -1.088 -5.527 12.091 1.00 84.69 89 LEU A C 1
ATOM 755 O O . LEU A 1 89 ? -0.412 -6.340 12.723 1.00 84.69 89 LEU A O 1
ATOM 759 N N . PHE A 1 90 ? -0.759 -4.235 12.071 1.00 80.00 90 PHE A N 1
ATOM 760 C CA . PHE A 1 90 ? 0.545 -3.721 12.507 1.00 80.00 90 PHE A CA 1
ATOM 761 C C . PHE A 1 90 ? 0.540 -3.031 13.876 1.00 80.00 90 PHE A C 1
ATOM 763 O O . PHE A 1 90 ? 1.573 -2.512 14.290 1.00 80.00 90 PHE A O 1
ATOM 770 N N . GLN A 1 91 ? -0.568 -3.074 14.626 1.00 78.12 91 GLN A N 1
ATOM 771 C CA . GLN A 1 91 ? -0.713 -2.340 15.898 1.00 78.12 91 GLN A CA 1
ATOM 772 C C . GLN A 1 91 ? 0.396 -2.609 16.941 1.00 78.12 91 GLN A C 1
ATOM 774 O O . GLN A 1 91 ? 0.666 -1.760 17.785 1.00 78.12 91 GLN A O 1
ATOM 779 N N . ASN A 1 92 ? 1.028 -3.790 16.900 1.00 75.19 92 ASN A N 1
ATOM 780 C CA . ASN A 1 92 ? 2.059 -4.199 17.861 1.00 75.19 92 ASN A CA 1
ATOM 781 C C . ASN A 1 92 ? 3.438 -3.602 17.527 1.00 75.19 92 ASN A C 1
ATOM 783 O O . ASN A 1 92 ? 4.364 -3.717 18.321 1.00 75.19 92 ASN A O 1
ATOM 787 N N . LEU A 1 93 ? 3.585 -2.967 16.362 1.00 73.50 93 LEU A N 1
ATOM 788 C CA . LEU A 1 93 ? 4.824 -2.331 15.910 1.00 73.50 93 LEU A CA 1
ATOM 789 C C . LEU A 1 93 ? 4.908 -0.853 16.335 1.00 73.50 93 LEU A C 1
ATOM 791 O O . LEU A 1 93 ? 5.687 -0.086 15.770 1.00 73.50 93 LEU A O 1
ATOM 795 N N . GLY A 1 94 ? 4.107 -0.457 17.328 1.00 67.94 94 GLY A N 1
ATOM 796 C CA . GLY A 1 94 ? 3.975 0.918 17.800 1.00 67.94 94 GLY A CA 1
ATOM 797 C C . GLY A 1 94 ? 2.932 1.722 17.023 1.00 67.94 94 GLY A C 1
ATOM 798 O O . GLY A 1 94 ? 2.290 1.234 16.092 1.00 67.94 94 GLY A O 1
ATOM 799 N N . THR A 1 95 ? 2.742 2.975 17.425 1.00 65.94 95 THR A N 1
ATOM 800 C CA . THR A 1 95 ? 1.788 3.899 16.802 1.00 65.94 95 THR A CA 1
ATOM 801 C C . THR A 1 95 ? 2.485 4.852 15.835 1.00 65.94 95 THR A C 1
ATOM 803 O O . THR A 1 95 ? 3.656 5.201 15.998 1.00 65.94 95 THR A O 1
ATOM 806 N N . GLY A 1 96 ? 1.753 5.264 14.800 1.00 67.62 96 GLY A N 1
ATOM 807 C CA . GLY A 1 96 ? 2.196 6.272 13.845 1.00 67.62 96 GLY A CA 1
ATOM 808 C C . GLY A 1 96 ? 3.449 5.927 13.027 1.00 67.62 96 GLY A C 1
ATOM 809 O O . GLY A 1 96 ? 3.914 4.789 12.925 1.00 67.62 96 GLY A O 1
ATOM 810 N N . ARG A 1 97 ? 3.998 6.976 12.410 1.00 63.84 97 ARG A N 1
ATOM 811 C CA . ARG A 1 97 ? 5.083 6.933 11.418 1.00 63.84 97 ARG A CA 1
ATOM 812 C C . ARG A 1 97 ? 6.366 6.256 11.912 1.00 63.84 97 ARG A C 1
ATOM 814 O O . ARG A 1 97 ? 6.981 5.497 11.165 1.00 63.84 97 ARG A O 1
ATOM 821 N N . GLU A 1 98 ? 6.776 6.565 13.140 1.00 67.50 98 GLU A N 1
ATOM 822 C CA . GLU A 1 98 ? 8.076 6.179 13.706 1.00 67.50 98 GLU A CA 1
ATOM 823 C C . GLU A 1 98 ? 8.194 4.671 13.965 1.00 67.50 98 GLU A C 1
ATOM 825 O O . GLU A 1 98 ? 9.272 4.104 13.771 1.00 67.50 98 GLU A O 1
ATOM 830 N N . GLY A 1 99 ? 7.087 4.023 14.340 1.00 75.44 99 GLY A N 1
ATOM 831 C CA . GLY A 1 99 ? 7.035 2.585 14.590 1.00 75.44 99 GLY A CA 1
ATOM 832 C C . GLY A 1 99 ? 6.701 1.793 13.330 1.00 75.44 99 GLY A C 1
ATOM 833 O O . GLY A 1 99 ? 7.569 1.358 12.567 1.00 75.44 99 GLY A O 1
ATOM 834 N N . TRP A 1 100 ? 5.409 1.600 13.102 1.00 76.50 100 TRP A N 1
ATOM 835 C CA . TRP A 1 100 ? 4.916 0.655 12.111 1.00 76.50 100 TRP A CA 1
ATOM 836 C C . TRP A 1 100 ? 4.994 1.185 10.669 1.00 76.50 100 TRP A C 1
ATOM 838 O O . TRP A 1 100 ? 5.266 0.416 9.745 1.00 76.50 100 TRP A O 1
ATOM 848 N N . GLY A 1 101 ? 4.847 2.502 10.466 1.00 78.12 101 GLY A N 1
ATOM 849 C CA . GLY A 1 101 ? 5.013 3.126 9.151 1.00 78.12 101 GLY A CA 1
ATOM 850 C C . GLY A 1 101 ? 6.417 2.878 8.591 1.00 78.12 101 GLY A C 1
ATOM 851 O O . GLY A 1 101 ? 6.574 2.379 7.476 1.00 78.12 101 GLY A O 1
ATOM 852 N N . ARG A 1 102 ? 7.453 3.117 9.406 1.00 79.62 102 ARG A N 1
ATOM 853 C CA . ARG A 1 102 ? 8.856 2.796 9.091 1.00 79.62 102 ARG A CA 1
ATOM 854 C C . ARG A 1 102 ? 9.047 1.317 8.737 1.00 79.62 102 ARG A C 1
ATOM 856 O O . ARG A 1 102 ? 9.778 1.004 7.793 1.00 79.62 102 ARG A O 1
ATOM 863 N N . PHE A 1 103 ? 8.405 0.410 9.476 1.00 83.75 103 PHE A N 1
ATOM 864 C CA . PHE A 1 103 ? 8.455 -1.024 9.186 1.00 83.75 103 PHE A CA 1
ATOM 865 C C . PHE A 1 103 ? 7.888 -1.340 7.798 1.00 83.75 103 PHE A C 1
ATOM 867 O O . PHE A 1 103 ? 8.556 -2.020 7.015 1.00 83.75 103 PHE A O 1
ATOM 874 N N . LEU A 1 104 ? 6.709 -0.805 7.465 1.00 84.25 104 LEU A N 1
ATOM 875 C CA . LEU A 1 104 ? 6.094 -1.002 6.154 1.00 84.25 104 LEU A CA 1
ATOM 876 C C . LEU A 1 104 ? 6.953 -0.442 5.026 1.00 84.25 104 LEU A C 1
ATOM 878 O O . LEU A 1 104 ? 7.216 -1.160 4.064 1.00 84.25 104 LEU A O 1
ATOM 882 N N . TYR A 1 105 ? 7.471 0.781 5.160 1.00 85.38 105 TYR A N 1
ATOM 883 C CA . TYR A 1 105 ? 8.376 1.351 4.159 1.00 85.38 105 TYR A CA 1
ATOM 884 C C . TYR A 1 105 ? 9.605 0.478 3.934 1.00 85.38 105 TYR A C 1
ATOM 886 O O . TYR A 1 105 ? 9.972 0.202 2.792 1.00 85.38 105 TYR A O 1
ATOM 894 N N . LYS A 1 106 ? 10.229 0.004 5.017 1.00 86.62 106 LYS A N 1
ATOM 895 C CA . LYS A 1 106 ? 11.391 -0.883 4.931 1.00 86.62 106 LYS A CA 1
ATOM 896 C C . LYS A 1 106 ? 11.032 -2.201 4.250 1.00 86.62 106 LYS A C 1
ATOM 898 O O . LYS A 1 106 ? 11.817 -2.677 3.433 1.00 86.62 106 LYS A O 1
ATOM 903 N N . LYS A 1 107 ? 9.875 -2.786 4.575 1.00 88.94 107 LYS A N 1
ATOM 904 C CA . LYS A 1 107 ? 9.417 -4.050 3.990 1.00 88.94 107 LYS A CA 1
ATOM 905 C C . LYS A 1 107 ? 9.123 -3.885 2.503 1.00 88.94 107 LYS A C 1
ATOM 907 O O . LYS A 1 107 ? 9.701 -4.615 1.708 1.00 88.94 107 LYS A O 1
ATOM 912 N N . VAL A 1 108 ? 8.337 -2.880 2.119 1.00 90.75 108 VAL A N 1
ATOM 913 C CA . VAL A 1 108 ? 8.030 -2.614 0.709 1.00 90.75 108 VAL A CA 1
ATOM 914 C C . VAL A 1 108 ? 9.297 -2.316 -0.091 1.00 90.75 108 VAL A C 1
ATOM 916 O O . VAL A 1 108 ? 9.493 -2.911 -1.147 1.00 90.75 108 VAL A O 1
ATOM 919 N N . ARG A 1 109 ? 10.190 -1.458 0.423 1.00 90.50 109 ARG A N 1
ATOM 920 C CA . ARG A 1 109 ? 11.443 -1.119 -0.266 1.00 90.50 109 ARG A CA 1
ATOM 921 C C . ARG A 1 109 ? 12.318 -2.341 -0.501 1.00 90.50 109 ARG A C 1
ATOM 923 O O . ARG A 1 109 ? 12.762 -2.559 -1.620 1.00 90.50 109 ARG A O 1
ATOM 930 N N . LYS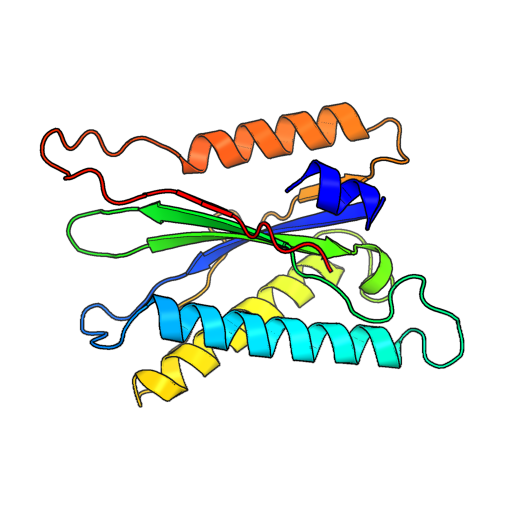 A 1 110 ? 12.520 -3.160 0.535 1.00 91.62 110 LYS A N 1
ATOM 931 C CA . LYS A 1 110 ? 13.291 -4.403 0.417 1.00 91.62 110 LYS A CA 1
ATOM 932 C C . LYS A 1 110 ? 12.664 -5.379 -0.573 1.00 91.62 110 LYS A C 1
ATOM 934 O O . LYS A 1 110 ? 13.395 -6.019 -1.319 1.00 91.62 110 LYS A O 1
ATOM 939 N N . THR A 1 111 ? 11.338 -5.508 -0.571 1.00 93.69 111 THR A N 1
ATOM 940 C CA . THR A 1 111 ? 10.637 -6.385 -1.515 1.00 93.69 111 THR A CA 1
ATOM 941 C C . THR A 1 111 ? 10.799 -5.892 -2.949 1.00 93.69 111 THR A C 1
ATOM 943 O O . THR A 1 111 ? 11.090 -6.701 -3.822 1.00 93.69 111 THR A O 1
ATOM 946 N N . TRP A 1 112 ? 10.663 -4.585 -3.194 1.00 93.50 112 TRP A N 1
ATOM 947 C CA . TRP A 1 112 ? 10.867 -4.011 -4.524 1.00 93.50 112 TRP A CA 1
ATOM 948 C C . TRP A 1 112 ? 12.297 -4.206 -5.018 1.00 93.50 112 TRP A C 1
ATOM 950 O O . TRP A 1 112 ? 12.484 -4.781 -6.086 1.00 93.50 112 TRP A O 1
ATOM 960 N N . ASP A 1 113 ? 13.287 -3.796 -4.218 1.00 91.81 113 ASP A N 1
ATOM 961 C CA . ASP A 1 113 ? 14.706 -3.924 -4.562 1.00 91.81 113 ASP A CA 1
ATOM 962 C C . ASP A 1 113 ? 15.026 -5.394 -4.910 1.00 91.81 113 ASP A C 1
ATOM 964 O O . ASP A 1 113 ? 15.482 -5.674 -6.014 1.00 91.81 113 ASP A O 1
ATOM 968 N N . ARG A 1 114 ? 14.638 -6.352 -4.052 1.00 93.06 114 ARG A N 1
ATOM 969 C CA . ARG A 1 114 ? 14.850 -7.795 -4.282 1.00 93.06 114 ARG A CA 1
ATOM 970 C C . ARG A 1 114 ? 14.195 -8.312 -5.565 1.00 93.06 114 ARG A C 1
ATOM 972 O O . ARG A 1 114 ? 14.758 -9.170 -6.242 1.00 93.06 114 ARG A O 1
ATOM 979 N N . VAL A 1 115 ? 12.978 -7.864 -5.867 1.00 94.50 115 VAL A N 1
ATOM 980 C CA . VAL A 1 115 ? 12.272 -8.297 -7.079 1.00 94.50 115 VAL A CA 1
ATOM 981 C C . VAL A 1 115 ? 12.983 -7.746 -8.305 1.00 94.50 115 VAL A C 1
ATOM 983 O O . VAL A 1 115 ? 13.271 -8.516 -9.214 1.00 94.50 115 VAL A O 1
ATOM 986 N N . VAL A 1 116 ? 13.343 -6.461 -8.315 1.00 91.81 116 VAL A N 1
ATOM 987 C CA . VAL A 1 116 ? 14.080 -5.868 -9.437 1.00 91.81 116 VAL A CA 1
ATOM 988 C C . VAL A 1 116 ? 15.433 -6.549 -9.634 1.00 91.81 116 VAL A C 1
ATOM 990 O O . VAL A 1 116 ? 15.753 -6.893 -10.766 1.00 91.81 116 VAL A O 1
ATOM 993 N N . GLU A 1 117 ? 16.187 -6.827 -8.567 1.00 92.56 117 GLU A N 1
ATOM 994 C CA . GLU A 1 117 ? 17.463 -7.560 -8.636 1.00 92.56 117 GLU A CA 1
ATOM 995 C C . GLU A 1 117 ? 17.321 -8.928 -9.313 1.00 92.56 117 GLU A C 1
ATOM 997 O O . GLU A 1 117 ? 18.174 -9.313 -10.114 1.00 92.56 117 GLU A O 1
ATOM 1002 N N . ALA A 1 118 ? 16.233 -9.654 -9.036 1.00 93.00 118 ALA A N 1
ATOM 1003 C CA . ALA A 1 118 ? 15.990 -10.970 -9.626 1.00 93.00 118 ALA A CA 1
ATOM 1004 C C . ALA A 1 118 ? 15.815 -10.916 -11.155 1.00 93.00 118 ALA A C 1
ATOM 1006 O O . ALA A 1 118 ? 16.211 -11.851 -11.850 1.00 93.00 118 ALA A O 1
ATOM 1007 N N . TYR A 1 119 ? 15.252 -9.823 -11.676 1.00 92.06 119 TYR A N 1
ATOM 1008 C CA . TYR A 1 119 ? 15.076 -9.597 -13.114 1.00 92.06 119 TYR A CA 1
ATOM 1009 C C . TYR A 1 119 ? 16.303 -8.942 -13.755 1.00 92.06 119 TYR A C 1
ATOM 1011 O O . TYR A 1 119 ? 16.743 -9.352 -14.824 1.00 92.06 119 TYR A O 1
ATOM 1019 N N . TYR A 1 120 ? 16.888 -7.953 -13.081 1.00 89.81 120 TYR A N 1
ATOM 1020 C CA . TYR A 1 120 ? 18.007 -7.162 -13.587 1.00 89.81 120 TYR A CA 1
ATOM 1021 C C . TYR A 1 120 ? 19.353 -7.897 -13.510 1.00 89.81 120 TYR A C 1
ATOM 1023 O O . TYR A 1 120 ? 20.287 -7.562 -14.234 1.00 89.81 120 TYR A O 1
ATOM 1031 N N . ARG A 1 121 ? 19.464 -8.920 -12.648 1.00 87.94 121 ARG A N 1
ATOM 1032 C CA . ARG A 1 121 ? 20.684 -9.715 -12.405 1.00 87.94 121 ARG A CA 1
ATOM 1033 C C . ARG A 1 121 ? 21.886 -8.892 -11.928 1.00 87.94 121 ARG A C 1
ATOM 1035 O O . ARG A 1 121 ? 23.028 -9.320 -12.076 1.00 87.94 121 ARG A O 1
ATOM 1042 N N . GLN A 1 122 ? 21.637 -7.733 -11.325 1.00 87.12 122 GLN A N 1
ATOM 1043 C CA . GLN A 1 122 ? 22.647 -6.924 -10.648 1.00 87.12 122 GLN A CA 1
ATOM 1044 C C . GLN A 1 122 ? 22.085 -6.413 -9.318 1.00 87.12 122 GLN A C 1
ATOM 1046 O O . GLN A 1 122 ? 20.872 -6.190 -9.232 1.00 87.12 122 GLN A O 1
ATOM 1051 N N . PRO A 1 123 ? 22.940 -6.186 -8.304 1.00 86.06 123 PRO A N 1
ATOM 1052 C CA . PRO A 1 123 ? 22.515 -5.586 -7.047 1.00 86.06 123 PRO A CA 1
ATOM 1053 C C . PRO A 1 123 ? 21.869 -4.217 -7.267 1.00 86.06 123 PRO A C 1
ATOM 1055 O O . PRO A 1 123 ? 22.405 -3.368 -7.978 1.00 86.06 123 PRO A O 1
ATOM 1058 N N . CYS A 1 124 ? 20.734 -3.991 -6.620 1.00 82.56 124 CYS A N 1
ATOM 1059 C CA . CYS A 1 124 ? 19.966 -2.761 -6.686 1.00 82.56 124 CYS A CA 1
ATOM 1060 C C . CYS A 1 124 ? 19.584 -2.345 -5.269 1.00 82.56 124 CYS A C 1
ATOM 1062 O O . CYS A 1 124 ? 19.056 -3.132 -4.493 1.00 82.56 124 CYS A O 1
ATOM 1064 N N . SER A 1 125 ? 19.790 -1.076 -4.923 1.00 83.12 125 SER A N 1
ATOM 1065 C CA . SER A 1 125 ? 19.334 -0.564 -3.631 1.00 83.12 125 SER A CA 1
ATOM 1066 C C . SER A 1 125 ? 18.716 0.814 -3.773 1.00 83.12 125 SER A C 1
ATOM 1068 O O . SER A 1 125 ? 19.211 1.664 -4.510 1.00 83.12 125 SER A O 1
ATOM 1070 N N . GLY A 1 126 ? 17.614 1.043 -3.056 1.00 81.31 126 GLY A N 1
ATOM 1071 C CA . GLY A 1 126 ? 16.937 2.339 -3.091 1.00 81.31 126 GLY A CA 1
ATOM 1072 C C . GLY A 1 126 ? 16.200 2.640 -4.381 1.00 81.31 126 GLY A C 1
ATOM 1073 O O . GLY A 1 126 ? 15.985 3.810 -4.693 1.00 81.31 126 GLY A O 1
ATOM 1074 N N . LEU A 1 127 ? 15.759 1.602 -5.089 1.00 82.75 127 LEU A N 1
ATOM 1075 C CA . LEU A 1 127 ? 14.861 1.776 -6.221 1.00 82.75 127 LEU A CA 1
ATOM 1076 C C . LEU A 1 127 ? 13.452 2.144 -5.760 1.00 82.75 127 LEU A C 1
ATOM 1078 O O . LEU A 1 127 ? 12.722 2.800 -6.490 1.00 82.75 127 LEU A O 1
ATOM 1082 N N . ALA A 1 128 ? 13.084 1.781 -4.535 1.00 80.69 128 ALA A N 1
ATOM 1083 C CA . ALA A 1 128 ? 11.876 2.263 -3.888 1.00 80.69 128 ALA A CA 1
ATOM 1084 C C . ALA A 1 128 ? 12.208 3.298 -2.808 1.00 80.69 128 ALA A C 1
ATOM 1086 O O . ALA A 1 128 ? 13.032 3.060 -1.920 1.00 80.69 128 ALA A O 1
ATOM 1087 N N . TYR A 1 129 ? 11.523 4.436 -2.834 1.00 78.62 129 TYR A N 1
ATOM 1088 C CA . TYR A 1 129 ? 11.633 5.443 -1.782 1.00 78.62 129 TYR A CA 1
ATOM 1089 C C . TYR A 1 129 ? 10.316 6.186 -1.606 1.00 78.62 129 TYR A C 1
ATOM 1091 O O . TYR A 1 129 ? 9.531 6.326 -2.539 1.00 78.62 129 TYR A O 1
ATOM 1099 N N . SER A 1 130 ? 10.059 6.672 -0.397 1.00 76.38 130 SER A N 1
ATOM 1100 C CA . SER A 1 130 ? 8.926 7.561 -0.179 1.00 76.38 130 SER A CA 1
ATOM 1101 C C . SER A 1 130 ? 9.371 9.001 -0.431 1.00 76.38 130 SER A C 1
ATOM 1103 O O . SER A 1 130 ? 10.348 9.431 0.185 1.00 76.38 130 SER A O 1
ATOM 1105 N N . PRO A 1 131 ? 8.698 9.755 -1.315 1.00 67.12 131 PRO A N 1
ATOM 1106 C CA . PRO A 1 131 ? 9.115 11.116 -1.645 1.00 67.12 131 PRO A CA 1
ATOM 1107 C C . PRO A 1 131 ? 8.948 12.091 -0.478 1.00 67.12 131 PRO A C 1
ATOM 1109 O O . PRO A 1 131 ? 9.722 13.035 -0.365 1.00 67.12 131 PRO A O 1
ATOM 1112 N N . THR A 1 132 ? 7.971 11.859 0.397 1.00 66.12 132 THR A N 1
ATOM 1113 C CA . THR A 1 132 ? 7.743 12.665 1.606 1.00 66.12 132 THR A CA 1
ATOM 1114 C C . THR A 1 132 ? 8.022 11.881 2.889 1.00 66.12 132 THR A C 1
ATOM 1116 O O . THR A 1 132 ? 8.061 12.451 3.977 1.00 66.12 132 THR A O 1
ATOM 1119 N N . ASN A 1 133 ? 8.264 10.568 2.784 1.00 61.31 133 ASN A N 1
ATOM 1120 C CA . ASN A 1 133 ? 8.366 9.655 3.922 1.00 61.31 133 ASN A CA 1
ATOM 1121 C C . ASN A 1 133 ? 7.112 9.705 4.821 1.00 61.31 133 ASN A C 1
ATOM 1123 O O . ASN A 1 133 ? 7.204 9.432 6.015 1.00 61.31 133 ASN A O 1
ATOM 1127 N N . GLU A 1 134 ? 5.963 10.103 4.268 1.00 68.38 134 GLU A N 1
ATOM 1128 C CA . GLU A 1 134 ? 4.680 10.268 4.959 1.00 68.38 134 GLU A CA 1
ATOM 1129 C C . GLU A 1 134 ? 3.699 9.195 4.484 1.00 68.38 134 GLU A C 1
ATOM 1131 O O . GLU A 1 134 ? 3.455 9.047 3.283 1.00 68.38 134 GLU A O 1
ATOM 1136 N N . GLY A 1 135 ? 3.156 8.440 5.439 1.00 78.94 135 GLY A N 1
ATOM 1137 C CA . GLY A 1 135 ? 2.001 7.575 5.225 1.00 78.94 135 GLY A CA 1
ATOM 1138 C C . GLY A 1 135 ? 0.753 8.239 5.796 1.00 78.94 135 GLY A C 1
ATOM 1139 O O . GLY A 1 135 ? 0.855 9.111 6.659 1.00 78.94 135 GLY A O 1
ATOM 1140 N N . PHE A 1 136 ? -0.413 7.833 5.313 1.00 86.31 136 PHE A N 1
ATOM 1141 C CA . PHE A 1 136 ? -1.694 8.420 5.695 1.00 86.31 136 PHE A CA 1
ATOM 1142 C C . PHE A 1 136 ? -2.492 7.432 6.525 1.00 86.31 136 PHE A C 1
ATOM 1144 O O . PHE A 1 136 ? -2.694 6.298 6.102 1.00 86.31 136 PHE A O 1
ATOM 1151 N N . GLU A 1 137 ? -2.971 7.866 7.682 1.00 89.06 137 GLU A N 1
ATOM 1152 C CA . GLU A 1 137 ? -3.898 7.101 8.510 1.00 89.06 137 GLU A CA 1
ATOM 1153 C C . GLU A 1 137 ? -5.334 7.497 8.154 1.00 89.06 137 GLU A C 1
ATOM 1155 O O . GLU A 1 137 ? -5.662 8.681 8.133 1.00 89.06 137 GLU A O 1
ATOM 1160 N N . LEU A 1 138 ? -6.171 6.505 7.849 1.00 92.69 138 LEU A N 1
ATOM 1161 C CA . LEU A 1 138 ? -7.577 6.664 7.483 1.00 92.69 138 LEU A CA 1
ATOM 1162 C C . LEU A 1 138 ? -8.414 5.768 8.395 1.00 92.69 138 LEU A C 1
ATOM 1164 O O . LEU A 1 138 ? -8.501 4.561 8.170 1.00 92.69 138 LEU A O 1
ATOM 1168 N N . PHE A 1 139 ? -8.998 6.342 9.441 1.00 93.88 139 PHE A N 1
ATOM 1169 C CA . PHE A 1 139 ? -9.751 5.605 10.455 1.00 93.88 139 PHE A CA 1
ATOM 1170 C C . PHE A 1 139 ? -11.232 5.943 10.337 1.00 93.88 139 PHE A C 1
ATOM 1172 O O . PHE A 1 139 ? -11.683 6.930 10.899 1.00 93.88 139 PHE A O 1
ATOM 1179 N N . SER A 1 140 ? -12.000 5.152 9.583 1.00 94.31 140 SER A N 1
ATOM 1180 C CA . SER A 1 140 ? -13.424 5.427 9.336 1.00 94.31 140 SER A CA 1
ATOM 1181 C C . SER A 1 140 ? -14.291 5.377 10.593 1.00 94.31 140 SER A C 1
ATOM 1183 O O . SER A 1 140 ? -15.448 5.778 10.553 1.00 94.31 140 SER A O 1
ATOM 1185 N N . ASP A 1 141 ? -13.753 4.852 11.692 1.00 93.75 141 ASP A N 1
ATOM 1186 C CA . ASP A 1 141 ? -14.399 4.747 12.994 1.00 93.75 141 ASP A CA 1
ATOM 1187 C C . ASP A 1 141 ? -14.082 5.919 13.943 1.00 93.75 141 ASP A C 1
ATOM 1189 O O . ASP A 1 141 ? -14.466 5.866 15.110 1.00 93.75 141 ASP A O 1
ATOM 1193 N N . THR A 1 142 ? -13.400 6.976 13.478 1.00 94.38 142 THR A N 1
ATOM 1194 C CA . THR A 1 142 ? -13.055 8.149 14.301 1.00 94.38 142 THR A CA 1
ATOM 1195 C C . THR A 1 142 ? -13.643 9.455 13.765 1.00 94.38 142 THR A C 1
ATOM 1197 O O . THR A 1 142 ? -13.851 9.638 12.567 1.00 94.38 142 THR A O 1
ATOM 1200 N N . GLU A 1 143 ? -13.840 10.431 14.657 1.00 95.88 143 GLU A N 1
ATOM 1201 C CA . GLU A 1 143 ? -14.310 11.780 14.294 1.00 95.88 143 GLU A CA 1
ATOM 1202 C C . GLU A 1 143 ? -13.328 12.531 13.378 1.00 95.88 143 GLU A C 1
ATOM 1204 O O . GLU A 1 143 ? -13.724 13.408 12.612 1.00 95.88 143 GLU A O 1
ATOM 1209 N N . SER A 1 144 ? -12.041 12.169 13.416 1.00 94.38 144 SER A N 1
ATOM 1210 C CA . SER A 1 144 ? -11.000 12.751 12.563 1.00 94.38 144 SER A CA 1
ATOM 1211 C C . SER A 1 144 ? -11.052 12.271 11.109 1.00 94.38 144 SER A C 1
ATOM 1213 O O . SER A 1 144 ? -10.351 12.843 10.269 1.00 94.38 144 SER A O 1
ATOM 1215 N N . PHE A 1 145 ? -11.856 11.249 10.790 1.00 95.50 145 PHE A N 1
ATOM 1216 C CA . PHE A 1 145 ? -11.895 10.633 9.464 1.00 95.50 145 PHE A CA 1
ATOM 1217 C C . PHE A 1 145 ? -12.099 11.627 8.310 1.00 95.50 145 PHE A C 1
ATOM 1219 O O . PHE A 1 145 ? -11.338 11.553 7.345 1.00 95.50 145 PHE A O 1
ATOM 1226 N N . PRO A 1 146 ? -13.038 12.596 8.369 1.00 95.81 146 PRO A N 1
ATOM 1227 C CA . PRO A 1 146 ? -13.238 13.527 7.259 1.00 95.81 146 PRO A CA 1
ATOM 1228 C C . PRO A 1 146 ? -11.998 14.385 6.969 1.00 95.81 146 PRO A C 1
ATOM 1230 O O . PRO A 1 146 ? -11.682 14.643 5.808 1.00 95.81 146 PRO A O 1
ATOM 1233 N N . LEU A 1 147 ? -11.263 14.791 8.011 1.00 94.88 147 LEU A N 1
ATOM 1234 C CA . LEU A 1 147 ? -10.023 15.559 7.873 1.00 94.88 147 LEU A CA 1
ATOM 1235 C C . LEU A 1 147 ? -8.893 14.696 7.299 1.00 94.88 147 LEU A C 1
ATOM 1237 O O . LEU A 1 147 ? -8.197 15.132 6.384 1.00 94.88 147 LEU A O 1
ATOM 1241 N N . GLN A 1 148 ? -8.751 13.462 7.791 1.00 93.81 148 GLN A N 1
ATOM 1242 C CA . GLN A 1 148 ? -7.784 12.488 7.275 1.00 93.81 148 GLN A CA 1
ATOM 1243 C C . GLN A 1 148 ? -8.024 12.181 5.791 1.00 93.81 148 GLN A C 1
ATOM 1245 O O . GLN A 1 148 ? -7.091 12.176 4.988 1.00 93.81 148 GLN A O 1
ATOM 1250 N N . LEU A 1 149 ? -9.288 11.968 5.419 1.00 93.69 149 LEU A N 1
ATOM 1251 C CA . LEU A 1 149 ? -9.697 11.674 4.053 1.00 93.69 149 LEU A CA 1
ATOM 1252 C C . LEU A 1 149 ? -9.432 12.858 3.115 1.00 93.69 149 LEU A C 1
ATOM 1254 O O . LEU A 1 149 ? -8.935 12.661 2.006 1.00 93.69 149 LEU A O 1
ATOM 1258 N N . ASN A 1 150 ? -9.725 14.084 3.560 1.00 92.56 150 ASN A N 1
ATOM 1259 C CA . ASN A 1 150 ? -9.451 15.293 2.785 1.00 92.56 150 ASN A CA 1
ATOM 1260 C C . ASN A 1 150 ? -7.943 15.480 2.551 1.00 92.56 150 ASN A C 1
ATOM 1262 O O . ASN A 1 150 ? -7.521 15.646 1.408 1.00 92.56 150 ASN A O 1
ATOM 1266 N N . GLU A 1 151 ? -7.119 15.356 3.597 1.00 89.81 151 GLU A N 1
ATOM 1267 C CA . GLU A 1 151 ? -5.658 15.456 3.463 1.00 89.81 151 GLU A CA 1
ATOM 1268 C C . GLU A 1 151 ? -5.101 14.379 2.522 1.00 89.81 151 GLU A C 1
ATOM 1270 O O . GLU A 1 151 ? -4.282 14.669 1.646 1.00 89.81 151 GLU A O 1
ATOM 1275 N N . PHE A 1 152 ? -5.594 13.144 2.640 1.00 89.88 152 PHE A N 1
ATOM 1276 C CA . PHE A 1 152 ? -5.229 12.043 1.753 1.00 89.88 152 PHE A CA 1
ATOM 1277 C C . PHE A 1 152 ? -5.531 12.366 0.283 1.00 89.88 152 PHE A C 1
ATOM 1279 O O . PHE A 1 152 ? -4.637 12.292 -0.567 1.00 89.88 152 PHE A O 1
ATOM 1286 N N . PHE A 1 153 ? -6.760 12.784 -0.035 1.00 88.00 153 PHE A N 1
ATOM 1287 C CA . PHE A 1 153 ? -7.132 13.137 -1.408 1.00 88.00 153 PHE A CA 1
ATOM 1288 C C . PHE A 1 153 ? -6.376 14.357 -1.925 1.00 88.00 153 PHE A C 1
ATOM 1290 O O . PHE A 1 153 ? -5.910 14.343 -3.068 1.00 88.00 153 PHE A O 1
ATOM 1297 N N . TYR A 1 154 ? -6.206 15.386 -1.095 1.00 86.31 154 TYR A N 1
ATOM 1298 C CA . TYR A 1 154 ? -5.434 16.569 -1.448 1.00 86.31 154 TYR A CA 1
ATOM 1299 C C . TYR A 1 154 ? -4.010 16.180 -1.857 1.00 86.31 154 TYR A C 1
ATOM 1301 O O . TYR A 1 154 ? -3.564 16.531 -2.951 1.00 86.31 154 TYR A O 1
ATOM 1309 N N . ARG A 1 155 ? -3.315 15.372 -1.053 1.00 82.38 155 ARG A N 1
ATOM 1310 C CA . ARG A 1 155 ? -1.932 14.948 -1.328 1.00 82.38 155 ARG A CA 1
ATOM 1311 C C . ARG A 1 155 ? -1.824 14.063 -2.562 1.00 82.38 155 ARG A C 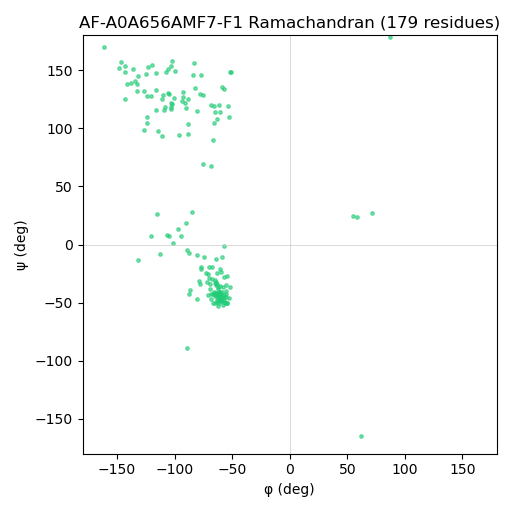1
ATOM 1313 O O . ARG A 1 155 ? -0.925 14.268 -3.377 1.00 82.38 155 ARG A O 1
ATOM 1320 N N . ILE A 1 156 ? -2.756 13.134 -2.748 1.00 81.12 156 ILE A N 1
ATOM 1321 C CA . ILE A 1 156 ? -2.748 12.237 -3.911 1.00 81.12 156 ILE A CA 1
ATOM 1322 C C . ILE A 1 156 ? -3.060 12.985 -5.199 1.00 81.12 156 ILE A C 1
ATOM 1324 O O . ILE A 1 156 ? -2.411 12.737 -6.214 1.00 81.12 156 ILE A O 1
ATOM 1328 N N . SER A 1 157 ? -3.985 13.948 -5.168 1.00 78.25 157 SER A N 1
ATOM 1329 C CA . SER A 1 157 ? -4.294 14.776 -6.341 1.00 78.25 157 SER A CA 1
ATOM 1330 C C . SER A 1 157 ? -3.056 15.511 -6.874 1.00 78.25 157 SER A C 1
ATOM 1332 O O . SER A 1 157 ? -2.928 15.747 -8.074 1.00 78.25 157 SER A O 1
ATOM 1334 N N . ARG A 1 158 ? -2.086 15.807 -5.998 1.00 74.12 158 ARG A N 1
ATOM 1335 C CA . ARG A 1 158 ? -0.814 16.454 -6.349 1.00 74.12 158 ARG A CA 1
ATOM 1336 C C . ARG A 1 158 ? 0.197 15.510 -6.997 1.00 74.12 158 ARG A C 1
ATOM 1338 O O . ARG A 1 158 ? 1.103 16.007 -7.666 1.00 74.12 158 ARG A O 1
ATOM 1345 N N . LEU A 1 159 ? 0.046 14.194 -6.832 1.00 67.81 159 LEU A N 1
ATOM 1346 C CA . LEU A 1 159 ? 0.845 13.190 -7.548 1.00 67.81 159 LEU A CA 1
ATOM 1347 C C . LEU A 1 159 ? 0.483 13.155 -9.032 1.00 67.81 159 LEU A C 1
ATOM 1349 O O . LEU A 1 159 ? 1.329 12.882 -9.873 1.00 67.81 159 LEU A O 1
ATOM 1353 N N . ALA A 1 160 ? -0.762 13.497 -9.359 1.00 55.38 160 ALA A N 1
ATOM 1354 C CA . ALA A 1 160 ? -1.281 13.494 -10.716 1.00 55.38 160 ALA A CA 1
ATOM 1355 C C . ALA A 1 160 ? -0.991 14.789 -11.494 1.00 55.38 160 ALA A C 1
ATOM 1357 O O . ALA A 1 160 ? -1.773 15.148 -12.375 1.00 55.38 160 ALA A O 1
ATOM 1358 N N . LYS A 1 161 ? 0.100 15.518 -11.193 1.00 54.47 161 LYS A N 1
ATOM 1359 C CA . LYS A 1 161 ? 0.452 16.708 -11.985 1.00 54.47 161 LYS A CA 1
ATOM 1360 C C . LYS A 1 161 ? 0.528 16.306 -13.465 1.00 54.47 161 LYS A C 1
ATOM 1362 O O . LYS A 1 161 ? 1.358 15.461 -13.802 1.00 54.47 161 LYS A O 1
ATOM 1367 N N . PRO A 1 162 ? -0.299 16.897 -14.348 1.00 44.84 162 PRO A N 1
ATOM 1368 C CA . PRO A 1 162 ? -0.215 16.605 -15.763 1.00 44.84 162 PRO A CA 1
ATOM 1369 C C . PRO A 1 162 ? 1.174 17.025 -16.228 1.00 44.84 162 PRO A C 1
ATOM 1371 O O . PRO A 1 162 ? 1.544 18.198 -16.119 1.00 44.84 162 PRO A O 1
ATOM 1374 N N . THR A 1 163 ? 1.960 16.088 -16.749 1.00 43.72 163 THR A N 1
ATOM 1375 C CA . THR A 1 163 ? 3.052 16.476 -17.628 1.00 43.72 163 THR A CA 1
ATOM 1376 C C . THR A 1 163 ? 2.385 17.125 -18.833 1.00 43.72 163 THR A C 1
ATOM 1378 O O . THR A 1 163 ? 1.707 16.468 -19.619 1.00 43.72 163 THR A O 1
ATOM 1381 N N . ALA A 1 164 ? 2.505 18.449 -18.939 1.00 38.31 164 ALA A N 1
ATOM 1382 C CA . ALA A 1 164 ? 2.081 19.212 -20.103 1.00 38.31 164 ALA A CA 1
ATOM 1383 C C . ALA A 1 164 ? 3.000 18.859 -21.280 1.00 38.31 164 ALA A C 1
ATOM 1385 O O . ALA A 1 164 ? 3.821 19.659 -21.709 1.00 38.31 164 ALA A O 1
ATOM 1386 N N . ASN A 1 165 ? 2.913 17.625 -21.766 1.00 42.72 165 ASN A N 1
ATOM 1387 C CA . ASN A 1 165 ? 3.563 17.212 -22.987 1.00 42.72 165 ASN A CA 1
ATOM 1388 C C . ASN A 1 165 ? 2.451 16.887 -23.978 1.00 42.72 165 ASN A C 1
ATOM 1390 O O . ASN A 1 165 ? 1.848 15.817 -23.940 1.00 42.72 165 ASN A O 1
ATOM 1394 N N . ARG A 1 166 ? 2.162 17.864 -24.844 1.00 43.66 166 ARG A N 1
ATOM 1395 C CA . ARG A 1 166 ? 1.100 17.865 -25.869 1.00 43.66 166 ARG A CA 1
ATOM 1396 C C . ARG A 1 166 ? 1.171 16.700 -26.876 1.00 43.66 166 ARG A C 1
ATOM 1398 O O . ARG A 1 166 ? 0.296 16.601 -27.725 1.00 43.66 166 ARG A O 1
ATOM 1405 N N . ASN A 1 167 ? 2.172 15.824 -26.761 1.00 44.75 167 ASN A N 1
ATOM 1406 C CA . ASN A 1 167 ? 2.501 14.779 -27.728 1.00 44.75 167 ASN A CA 1
ATOM 1407 C C . ASN A 1 167 ? 2.452 13.350 -27.146 1.00 44.75 167 ASN A C 1
ATOM 1409 O O . ASN A 1 167 ? 2.871 12.409 -27.815 1.00 44.75 167 ASN A O 1
ATOM 1413 N N . ALA A 1 168 ? 1.992 13.151 -25.905 1.00 43.09 168 ALA A N 1
ATOM 1414 C CA . ALA A 1 168 ? 1.894 11.807 -25.335 1.00 43.09 168 ALA A CA 1
ATOM 1415 C C . ALA A 1 168 ? 0.621 11.095 -25.830 1.00 43.09 168 ALA A C 1
ATOM 1417 O O . ALA A 1 168 ? -0.493 11.509 -25.512 1.00 43.09 168 ALA A O 1
ATOM 1418 N N . HIS A 1 169 ? 0.787 10.013 -26.598 1.00 44.31 169 HIS A N 1
ATOM 1419 C CA . HIS A 1 169 ? -0.298 9.091 -26.951 1.00 44.31 169 HIS A CA 1
ATOM 1420 C C . HIS A 1 169 ? -1.071 8.633 -25.698 1.00 44.31 169 HIS A C 1
ATOM 1422 O O . HIS A 1 169 ? -0.456 8.490 -24.635 1.00 44.31 169 HIS A O 1
ATOM 1428 N N . PRO A 1 170 ? -2.386 8.354 -25.800 1.00 41.50 170 PRO A N 1
ATOM 1429 C CA . PRO A 1 170 ? -3.230 7.995 -24.664 1.00 41.50 170 PRO A CA 1
ATOM 1430 C C . PRO A 1 170 ? -2.958 6.551 -24.214 1.00 41.50 170 PRO A C 1
ATOM 1432 O O . PRO A 1 170 ? -3.783 5.658 -24.371 1.00 41.50 170 PRO A O 1
ATOM 1435 N N . ASN A 1 171 ? -1.782 6.307 -23.646 1.00 48.50 171 ASN A N 1
ATOM 1436 C CA . ASN A 1 171 ? -1.541 5.138 -22.813 1.00 48.50 171 ASN A CA 1
ATOM 1437 C C . ASN A 1 171 ? -2.056 5.449 -21.403 1.00 48.50 171 ASN A C 1
ATOM 1439 O O . ASN A 1 171 ? -1.790 6.530 -20.879 1.00 48.50 171 ASN A O 1
ATOM 1443 N N . LYS A 1 172 ? -2.791 4.512 -20.786 1.00 52.72 172 LYS A N 1
ATOM 1444 C CA . LYS A 1 172 ? -3.343 4.668 -19.427 1.00 52.72 172 LYS A CA 1
ATOM 1445 C C . LYS A 1 172 ? -2.219 5.058 -18.453 1.00 52.72 172 LYS A C 1
ATOM 1447 O O . LYS A 1 172 ? -1.334 4.254 -18.172 1.00 52.72 172 LYS A O 1
ATOM 1452 N N . SER A 1 173 ? -2.238 6.297 -17.969 1.00 56.50 173 SER A N 1
ATOM 1453 C CA . SER A 1 173 ? -1.230 6.856 -17.054 1.00 56.50 173 SER A CA 1
ATOM 1454 C C . SER A 1 173 ? -1.561 6.626 -15.575 1.00 56.50 173 SER A C 1
ATOM 1456 O O . SER A 1 173 ? -0.736 6.929 -14.715 1.00 56.50 173 SER A O 1
ATOM 1458 N N . PHE A 1 174 ? -2.738 6.058 -15.291 1.00 56.81 174 PHE A N 1
ATOM 1459 C CA . PHE A 1 174 ? -3.260 5.771 -13.956 1.00 56.81 174 PHE A CA 1
ATOM 1460 C C . PHE A 1 174 ? -4.041 4.450 -13.944 1.00 56.81 174 PHE A C 1
ATOM 1462 O O . PHE A 1 174 ? -4.700 4.104 -14.930 1.00 56.81 174 PHE A O 1
ATOM 1469 N N . GLY A 1 175 ? -4.019 3.745 -12.813 1.00 64.00 175 GLY A N 1
ATOM 1470 C CA . GLY A 1 175 ? -4.837 2.559 -12.565 1.00 64.00 175 GLY A CA 1
ATOM 1471 C C . GLY A 1 175 ? -4.955 2.225 -11.076 1.00 64.00 175 GLY A C 1
ATOM 1472 O O . GLY A 1 175 ? -4.261 2.800 -10.238 1.00 64.00 175 GLY A O 1
ATOM 1473 N N . CYS A 1 17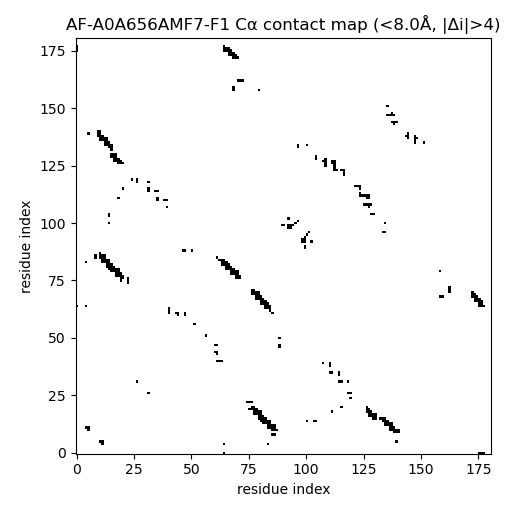6 ? -5.846 1.297 -10.728 1.00 70.62 176 CYS A N 1
ATOM 1474 C CA . CYS A 1 176 ? -5.952 0.755 -9.372 1.00 70.62 176 CYS A CA 1
ATOM 1475 C C . CYS A 1 176 ? -6.375 -0.720 -9.391 1.00 70.62 176 CYS A C 1
ATOM 1477 O O . CYS A 1 176 ? -6.957 -1.187 -10.375 1.00 70.62 176 CYS A O 1
ATOM 1479 N N . SER A 1 177 ? -6.064 -1.444 -8.315 1.00 74.19 177 SER A N 1
ATOM 1480 C CA . SER A 1 177 ? -6.534 -2.816 -8.105 1.00 74.19 177 SER A CA 1
ATOM 1481 C C . SER A 1 177 ? -8.045 -2.804 -7.865 1.00 74.19 177 SER A C 1
ATOM 1483 O O . SER A 1 177 ? -8.506 -2.170 -6.912 1.00 74.19 177 SER A O 1
ATOM 1485 N N . HIS A 1 178 ? -8.808 -3.483 -8.720 1.00 57.94 178 HIS A N 1
ATOM 1486 C CA . HIS A 1 178 ? -10.260 -3.640 -8.567 1.00 57.94 178 HIS A CA 1
ATOM 1487 C C . HIS A 1 178 ? -10.643 -5.006 -7.997 1.00 57.94 178 HIS A C 1
ATOM 1489 O O . HIS A 1 178 ? -11.830 -5.280 -7.858 1.00 57.94 178 HIS A O 1
ATOM 1495 N N . ASP A 1 179 ? -9.664 -5.856 -7.680 1.00 45.22 179 ASP A N 1
ATOM 1496 C CA . ASP A 1 179 ? -9.949 -7.236 -7.317 1.00 45.22 179 ASP A CA 1
ATOM 1497 C C . ASP A 1 179 ? -10.755 -7.279 -6.006 1.00 45.22 179 ASP A C 1
ATOM 1499 O O . ASP A 1 179 ? -10.331 -6.831 -4.929 1.00 45.22 179 ASP A O 1
ATOM 1503 N N . SER A 1 180 ? -11.992 -7.746 -6.147 1.00 30.36 180 SER A N 1
ATOM 1504 C CA . SER A 1 180 ? -12.799 -8.294 -5.065 1.00 30.36 180 SER A CA 1
ATOM 1505 C C . SER A 1 180 ? -12.302 -9.714 -4.775 1.00 30.36 180 SER A C 1
ATOM 1507 O O . SER A 1 180 ? -11.868 -10.382 -5.717 1.00 30.36 180 SER A O 1
ATOM 1509 N N . PRO A 1 181 ? -12.338 -10.176 -3.512 1.00 35.97 181 PRO A N 1
ATOM 1510 C CA . PRO A 1 181 ? -12.198 -11.602 -3.228 1.00 35.97 181 PRO A CA 1
ATOM 1511 C C . PRO A 1 181 ? -13.278 -12.424 -3.944 1.00 35.97 181 PRO A C 1
ATOM 1513 O O . PRO A 1 181 ? -14.371 -11.865 -4.211 1.00 35.97 181 PRO A O 1
#

Sequence (181 aa):
MLTEALNQYPRIFAVHINLNLPSDFGEDYLTVFAHFFRILESATNELCKDKYTDRTYRYQQTVIRYIWAKESKSTSKHHHLILLFDRDLFQNLGTGREGWGRFLYKKVRKTWDRVVEAYYRQPCSGLAYSPTNEGFELFSDTESFPLQLNEFFYRISRLAKPTANRNAHPNKSFGCSHDSP

pLDDT: mean 78.52, std 15.07, range [30.36, 95.88]

Secondary structure (DSSP, 8-state):
-HHHHHHH-SEEEEEEEEEP--TT--S-HHHHHHHHHHHHHHHHHHHHHHHSTTS--S-SS---EEEEEEEEETTEEEEEEEEEEETGGGGGG-SHIIIIIHHHHHHHHHHHHHHHHHHH-S---SSEE-SS--EEEEETTSTTHHHHHHHHHHHHHTTT-----TT------EEE-----

Mean predicted aligned error: 8.12 Å

Radius of gyration: 16.84 Å; Cα contacts (8 Å, |Δi|>4): 226; chains: 1; bounding box: 38×38×46 Å